Protein AF-A0A8S1D673-F1 (afdb_monomer)

Foldseek 3Di:
DFLWDKFAPPDDDPVPCPPVPDQQDKFWKWDQDPQKIFTFIDRPVVCKTWADDPQWIDIDNIITTRHDPPQKDWDKAFFPDDAFLQFDFRIADSFRLWTWGKWWDADPNRITIYTQTDRRWGWHHDPVGIDTDRITITMGGHCLQPNRNFQHFAWQGDAPNWTWTWKWDDDPQKTWTAIDTPQWTWGDDPQFTDIDNWIWTFTHNRLFTWWDQDPDLQDDDPFFDFRIAGNVGHTWGWWAAPVRGTFTTDDRSWTWRQHNVRGIDTDSGRGTGTGGDDDPDPPPGIDGDDDD

Structure (mmCIF, N/CA/C/O backbone):
data_AF-A0A8S1D673-F1
#
_entry.id   AF-A0A8S1D673-F1
#
loop_
_atom_site.group_PDB
_atom_site.id
_atom_site.type_symbol
_atom_site.label_atom_id
_atom_site.label_alt_id
_atom_site.label_comp_id
_atom_site.label_asym_id
_atom_site.label_entity_id
_atom_site.label_seq_id
_atom_site.pdbx_PDB_ins_code
_atom_site.Cartn_x
_atom_site.Cartn_y
_atom_site.Cartn_z
_atom_site.occupancy
_atom_site.B_iso_or_equiv
_atom_site.auth_seq_id
_atom_site.auth_comp_id
_atom_site.auth_asym_id
_atom_site.auth_atom_id
_atom_site.pdbx_PDB_model_num
ATOM 1 N N . MET A 1 1 ? -6.257 -9.565 -10.225 1.00 34.59 1 MET A N 1
ATOM 2 C CA . MET A 1 1 ? -7.381 -9.322 -9.282 1.00 34.59 1 MET A CA 1
ATOM 3 C C . MET A 1 1 ? -6.853 -8.364 -8.214 1.00 34.59 1 MET A C 1
ATOM 5 O O . MET A 1 1 ? -5.648 -8.331 -8.120 1.00 34.59 1 MET A O 1
ATOM 9 N N . ASP A 1 2 ? -7.615 -7.576 -7.447 1.00 41.06 2 ASP A N 1
ATOM 10 C CA . ASP A 1 2 ? -7.133 -6.575 -6.444 1.00 41.06 2 ASP A CA 1
ATOM 11 C C . ASP A 1 2 ? -6.884 -7.233 -5.058 1.00 41.06 2 ASP A C 1
ATOM 13 O O . ASP A 1 2 ? -7.612 -8.169 -4.737 1.00 41.06 2 ASP A O 1
ATOM 17 N N . LEU A 1 3 ? -5.850 -6.845 -4.273 1.00 45.72 3 LEU A N 1
ATOM 18 C CA . LEU A 1 3 ? -5.556 -7.428 -2.927 1.00 45.72 3 LEU A CA 1
ATOM 19 C C . LEU A 1 3 ? -6.795 -7.328 -2.034 1.00 45.72 3 LEU A C 1
ATOM 21 O O . LEU A 1 3 ? -6.950 -8.028 -1.046 1.00 45.72 3 LEU A O 1
ATOM 25 N N . TRP A 1 4 ? -7.645 -6.408 -2.441 1.00 53.62 4 TRP A N 1
ATOM 26 C CA . TRP A 1 4 ? -8.924 -6.044 -1.941 1.00 53.62 4 TRP A CA 1
ATOM 27 C C . TRP A 1 4 ? -9.992 -6.699 -2.811 1.00 53.62 4 TRP A C 1
ATOM 29 O O . TRP A 1 4 ? -10.271 -6.245 -3.922 1.00 53.62 4 TRP A O 1
ATOM 39 N N . PHE A 1 5 ? -10.603 -7.777 -2.332 1.00 63.28 5 PHE A N 1
ATOM 40 C CA . PHE A 1 5 ? -11.752 -8.348 -3.032 1.00 63.28 5 PHE A CA 1
ATOM 41 C C . PHE A 1 5 ? -13.023 -7.630 -2.600 1.00 63.28 5 PHE A C 1
ATOM 43 O O . PHE A 1 5 ? -13.220 -7.356 -1.419 1.00 63.28 5 PHE A O 1
ATOM 50 N N . HIS A 1 6 ? -13.860 -7.284 -3.573 1.00 64.44 6 HIS A N 1
ATOM 51 C CA . HIS A 1 6 ? -15.075 -6.524 -3.330 1.00 64.44 6 HIS A CA 1
ATOM 52 C C . HIS A 1 6 ? -16.168 -7.414 -2.739 1.00 64.44 6 HIS A C 1
ATOM 54 O O . HIS A 1 6 ? -16.403 -8.519 -3.224 1.00 64.44 6 HIS A O 1
ATOM 60 N N . VAL A 1 7 ? -16.847 -6.911 -1.715 1.00 66.81 7 VAL A N 1
ATOM 61 C CA . VAL A 1 7 ? -17.939 -7.593 -1.024 1.00 66.81 7 VAL A CA 1
ATOM 62 C C . VAL A 1 7 ? -19.168 -6.692 -1.072 1.00 66.81 7 VAL A C 1
ATOM 64 O O . VAL A 1 7 ? -19.088 -5.521 -0.701 1.00 66.81 7 VAL A O 1
ATOM 67 N N . LYS A 1 8 ? -20.299 -7.251 -1.522 1.00 66.12 8 LYS A N 1
ATOM 68 C CA . LYS A 1 8 ? -21.627 -6.624 -1.468 1.00 66.12 8 LYS A CA 1
ATOM 69 C C . LYS A 1 8 ? -22.605 -7.543 -0.753 1.00 66.12 8 LYS A C 1
ATOM 71 O O . LYS A 1 8 ? -22.605 -8.750 -0.986 1.00 66.12 8 LYS A O 1
ATOM 76 N N . LYS A 1 9 ? -23.511 -6.960 0.032 1.00 51.78 9 LYS A N 1
ATOM 77 C CA . LYS A 1 9 ? -24.523 -7.668 0.837 1.00 51.78 9 LYS A CA 1
ATOM 78 C C . LYS A 1 9 ? -25.376 -8.697 0.065 1.00 51.78 9 LYS A C 1
ATOM 80 O O . LYS A 1 9 ? -25.811 -9.670 0.673 1.00 51.78 9 LYS A O 1
ATOM 85 N N . ASN A 1 10 ? -25.544 -8.537 -1.256 1.00 45.50 10 ASN A N 1
ATOM 86 C CA . ASN A 1 10 ? -26.355 -9.418 -2.116 1.00 45.50 10 ASN A CA 1
ATOM 87 C C . ASN A 1 10 ? -25.559 -10.192 -3.195 1.00 45.50 10 ASN A C 1
ATOM 89 O O . ASN A 1 10 ? -26.163 -10.796 -4.077 1.00 45.50 10 ASN A O 1
ATOM 93 N N . GLY A 1 11 ? -24.223 -10.178 -3.154 1.00 36.62 11 GLY A N 1
ATOM 94 C CA . GLY A 1 11 ? -23.363 -10.919 -4.083 1.00 36.62 11 GLY A CA 1
ATOM 95 C C . GLY A 1 11 ? -22.428 -11.841 -3.313 1.00 36.62 11 GLY A C 1
ATOM 96 O O . GLY A 1 11 ? -21.404 -11.393 -2.805 1.00 36.62 11 GLY A O 1
ATOM 97 N N . LEU A 1 12 ? -22.821 -13.111 -3.193 1.00 37.94 12 LEU A N 1
ATOM 98 C CA . LEU A 1 12 ? -22.043 -14.178 -2.563 1.00 37.94 12 LEU A CA 1
ATOM 99 C C . LEU A 1 12 ? -20.622 -14.260 -3.134 1.00 37.94 12 LEU A C 1
ATOM 101 O O . LEU A 1 12 ? -20.446 -14.369 -4.344 1.00 37.94 12 LEU A O 1
ATOM 105 N N . LEU A 1 13 ? -19.642 -14.267 -2.228 1.00 39.59 13 LEU A N 1
ATOM 106 C CA . LEU A 1 13 ? -18.580 -15.276 -2.146 1.00 39.59 13 LEU A CA 1
ATOM 107 C C . LEU A 1 13 ? -17.941 -15.186 -0.745 1.00 39.59 13 LEU A C 1
ATOM 109 O O . LEU A 1 13 ? -16.887 -14.593 -0.539 1.00 39.59 13 LEU A O 1
ATOM 113 N N . MET A 1 14 ? -18.627 -15.773 0.239 1.00 39.91 14 MET A N 1
ATOM 114 C CA . MET A 1 14 ? -17.968 -16.417 1.378 1.00 39.91 14 MET A CA 1
ATOM 115 C C . MET A 1 14 ? -17.994 -17.927 1.097 1.00 39.91 14 MET A C 1
ATOM 117 O O . MET A 1 14 ? -18.717 -18.648 1.767 1.00 39.91 14 MET A O 1
ATOM 121 N N . ASP A 1 15 ? -17.244 -18.399 0.095 1.00 37.59 15 ASP A N 1
ATOM 122 C CA . ASP A 1 15 ? -17.068 -19.849 -0.160 1.00 37.59 15 ASP A CA 1
ATOM 123 C C . ASP A 1 15 ? -15.766 -20.399 0.447 1.00 37.59 15 ASP A C 1
ATOM 125 O O . ASP A 1 15 ? -15.297 -21.472 0.080 1.00 37.59 15 ASP A O 1
ATOM 129 N N . GLN A 1 16 ? -15.188 -19.690 1.420 1.00 39.56 16 GLN A N 1
ATOM 130 C CA . GLN A 1 16 ? -14.258 -20.275 2.394 1.00 39.56 16 GLN A CA 1
ATOM 131 C C . GLN A 1 16 ? -14.512 -19.708 3.814 1.00 39.56 16 GLN A C 1
ATOM 133 O O . GLN A 1 16 ? -13.645 -19.025 4.359 1.00 39.56 16 GLN A O 1
ATOM 138 N N . PRO A 1 17 ? -15.695 -19.900 4.436 1.00 37.75 17 PRO A N 1
ATOM 139 C CA . PRO A 1 17 ? -15.952 -19.426 5.795 1.00 37.75 17 PRO A CA 1
ATOM 140 C C . PRO A 1 17 ? -15.672 -20.483 6.877 1.00 37.75 17 PRO A C 1
ATOM 142 O O . PRO A 1 17 ? -15.970 -20.231 8.041 1.00 37.75 17 PRO A O 1
ATOM 145 N N . GLU A 1 18 ? -15.118 -21.653 6.543 1.00 38.41 18 GLU A N 1
ATOM 146 C CA . GLU A 1 18 ? -14.947 -22.727 7.536 1.00 38.41 18 GLU A CA 1
ATOM 147 C C . GLU A 1 18 ? -13.813 -22.453 8.548 1.00 38.41 18 GLU A C 1
ATOM 149 O O . GLU A 1 18 ? -13.894 -22.914 9.686 1.00 38.41 18 GLU A O 1
ATOM 154 N N . GLU A 1 19 ? -12.831 -21.599 8.222 1.00 38.31 19 GLU A N 1
ATOM 155 C CA . GLU A 1 19 ? -11.713 -21.274 9.135 1.00 38.31 19 GLU A CA 1
ATOM 156 C C . GLU A 1 19 ? -11.824 -19.929 9.877 1.00 38.31 19 GLU A C 1
ATOM 158 O O . GLU A 1 19 ? -11.059 -19.679 10.809 1.00 38.31 19 GLU A O 1
ATOM 163 N N . ILE A 1 20 ? -12.788 -19.057 9.554 1.00 43.97 20 ILE A N 1
ATOM 164 C CA . ILE A 1 20 ? -12.991 -17.791 10.293 1.00 43.97 20 ILE A CA 1
ATOM 165 C C . ILE A 1 20 ? -14.122 -17.989 11.310 1.00 43.97 20 ILE A C 1
ATOM 167 O O . ILE A 1 20 ? -15.171 -17.352 11.271 1.00 43.97 20 ILE A O 1
ATOM 171 N N . THR A 1 21 ? -13.911 -18.935 12.224 1.00 40.00 21 THR A N 1
ATOM 172 C CA . THR A 1 21 ? -14.910 -19.422 13.192 1.00 40.00 21 THR A CA 1
ATOM 173 C C . THR A 1 21 ? -14.871 -18.706 14.547 1.00 40.00 21 THR A C 1
ATOM 175 O O . THR A 1 21 ? -15.619 -19.061 15.459 1.00 40.00 21 THR A O 1
ATOM 178 N N . ALA A 1 22 ? -14.050 -17.666 14.720 1.00 49.00 22 ALA A N 1
ATOM 179 C CA . ALA A 1 22 ? -14.057 -16.880 15.951 1.00 49.00 22 ALA A CA 1
ATOM 180 C C . ALA A 1 22 ? -15.031 -15.697 15.829 1.00 49.00 22 ALA A C 1
ATOM 182 O O . ALA A 1 22 ? -14.829 -14.781 15.035 1.00 49.00 22 ALA A O 1
ATOM 183 N N . LYS A 1 23 ? -16.068 -15.675 16.679 1.00 45.84 23 LYS A N 1
ATOM 184 C CA . LYS A 1 23 ? -17.059 -14.581 16.818 1.00 45.84 23 LYS A CA 1
ATOM 185 C C . LYS A 1 23 ? -16.456 -13.168 16.977 1.00 45.84 23 LYS A C 1
ATOM 187 O O . LYS A 1 23 ? -17.183 -12.198 16.798 1.00 45.84 23 LYS A O 1
ATOM 192 N N . ASN A 1 24 ? -15.157 -13.063 17.275 1.00 53.09 24 ASN A N 1
ATOM 193 C CA . ASN A 1 24 ? -14.415 -11.815 17.482 1.00 53.09 24 ASN A CA 1
ATOM 194 C C . ASN A 1 24 ? -13.343 -11.545 16.406 1.00 53.09 24 ASN A C 1
ATOM 196 O O . ASN A 1 24 ? -12.500 -10.669 16.596 1.00 53.09 24 ASN A O 1
ATOM 200 N N . SER A 1 25 ? -13.335 -12.287 15.295 1.00 62.88 25 SER A N 1
ATOM 201 C CA . SER A 1 25 ? -12.421 -12.007 14.187 1.00 62.88 25 SER A CA 1
ATOM 202 C C . SER A 1 25 ? -12.812 -10.700 13.504 1.00 62.88 25 SER A C 1
ATOM 204 O O . SER A 1 25 ? -13.928 -10.560 12.998 1.00 62.88 25 SER A O 1
ATOM 206 N N . ILE A 1 26 ? -11.877 -9.754 13.469 1.00 71.94 26 ILE A N 1
ATOM 207 C CA . ILE A 1 26 ? -11.953 -8.599 12.579 1.00 71.94 26 ILE A CA 1
ATOM 208 C C . ILE A 1 26 ? -11.177 -8.887 11.300 1.00 71.94 26 ILE A C 1
ATOM 210 O O . ILE A 1 26 ? -10.137 -9.547 11.324 1.00 71.94 26 ILE A O 1
ATOM 214 N N . LEU A 1 27 ? -11.672 -8.372 10.182 1.00 84.62 27 LEU A N 1
ATOM 215 C CA . LEU A 1 27 ? -10.964 -8.430 8.908 1.00 84.62 27 LEU A CA 1
ATOM 216 C C . LEU A 1 27 ? -10.476 -7.042 8.520 1.00 84.62 27 LEU A C 1
ATOM 218 O O . LEU A 1 27 ? -11.174 -6.050 8.733 1.00 84.62 27 LEU A O 1
ATOM 222 N N . VAL A 1 28 ? -9.280 -6.993 7.935 1.00 88.38 28 VAL A N 1
ATOM 223 C CA . VAL A 1 28 ? -8.715 -5.770 7.364 1.00 88.38 28 VAL A CA 1
ATOM 224 C C . VAL A 1 28 ? -9.516 -5.396 6.123 1.00 88.38 28 VAL A C 1
ATOM 226 O O . VAL A 1 28 ? -9.631 -6.196 5.191 1.00 88.38 28 VAL A O 1
ATOM 229 N N . ALA A 1 29 ? -10.075 -4.190 6.121 1.00 90.31 29 ALA A N 1
ATOM 230 C CA . ALA A 1 29 ? -10.984 -3.726 5.088 1.00 90.31 29 ALA A CA 1
ATOM 231 C C . ALA A 1 29 ? -10.623 -2.318 4.596 1.00 90.31 29 ALA A C 1
ATOM 233 O O . ALA A 1 29 ? -9.879 -1.567 5.230 1.00 90.31 29 ALA A O 1
ATOM 234 N N . ARG A 1 30 ? -11.175 -1.954 3.442 1.00 91.00 30 ARG A N 1
ATOM 235 C CA . ARG A 1 30 ? -11.214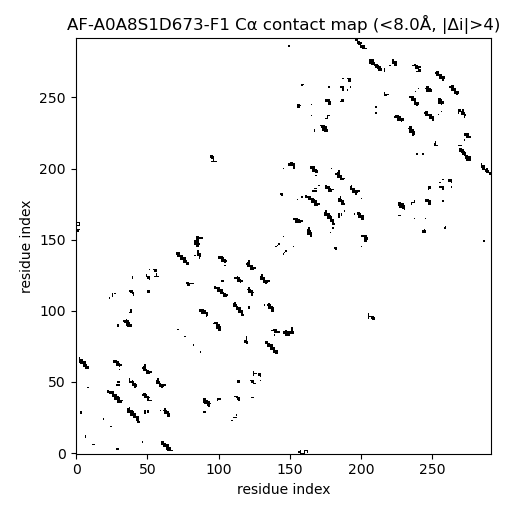 -0.574 2.966 1.00 91.00 30 ARG A CA 1
ATOM 236 C C . ARG A 1 30 ? -12.517 -0.290 2.240 1.00 91.00 30 ARG A C 1
ATOM 238 O O . ARG A 1 30 ? -13.168 -1.203 1.730 1.00 91.00 30 ARG A O 1
ATOM 245 N N . VAL A 1 31 ? -12.875 0.982 2.153 1.00 91.06 31 VAL A N 1
ATOM 246 C CA . VAL A 1 31 ? -14.104 1.441 1.503 1.00 91.06 31 VAL A CA 1
ATOM 247 C C . VAL A 1 31 ? -13.831 2.597 0.562 1.00 91.06 31 VAL A C 1
ATOM 249 O O . VAL A 1 31 ? -13.003 3.457 0.845 1.00 91.06 31 VAL A O 1
ATOM 252 N N . SER A 1 32 ? -14.579 2.663 -0.535 1.00 87.12 32 SER A N 1
ATOM 253 C CA . SER A 1 32 ? -14.642 3.873 -1.352 1.00 87.12 32 SER A CA 1
ATOM 254 C C . SER A 1 32 ? -15.711 4.814 -0.795 1.00 87.12 32 SER A C 1
ATOM 256 O O . SER A 1 32 ? -16.868 4.417 -0.623 1.00 87.12 32 SER A O 1
ATOM 258 N N . HIS A 1 33 ? -15.363 6.066 -0.507 1.00 90.00 33 HIS A N 1
ATOM 259 C CA . HIS A 1 33 ? -16.298 7.081 -0.013 1.00 90.00 33 HIS A CA 1
ATOM 260 C C . HIS A 1 33 ? -15.903 8.459 -0.553 1.00 90.00 33 HIS A C 1
ATOM 262 O O . HIS A 1 33 ? -14.779 8.891 -0.341 1.00 90.00 33 HIS A O 1
ATOM 268 N N . GLN A 1 34 ? -16.805 9.123 -1.286 1.00 87.06 34 GLN A N 1
ATOM 269 C CA . GLN A 1 34 ? -16.580 10.467 -1.852 1.00 87.06 34 GLN A CA 1
ATOM 270 C C . GLN A 1 34 ? -15.263 10.605 -2.649 1.00 87.06 34 GLN A C 1
ATOM 272 O O . GLN A 1 34 ? -14.551 11.597 -2.566 1.00 87.06 34 GLN A O 1
ATOM 277 N N . GLY A 1 35 ? -14.900 9.569 -3.411 1.00 74.50 35 GLY A N 1
ATOM 278 C CA . GLY A 1 35 ? -13.643 9.517 -4.170 1.00 74.50 35 GLY A CA 1
ATOM 279 C C . GLY A 1 35 ? -12.411 9.109 -3.351 1.00 74.50 35 GLY A C 1
ATOM 280 O O . GLY A 1 35 ? -11.396 8.753 -3.942 1.00 74.50 35 GLY A O 1
ATOM 281 N N . HIS A 1 36 ? -12.490 9.088 -2.019 1.00 82.75 36 HIS A N 1
ATOM 282 C CA . HIS A 1 36 ? -11.457 8.527 -1.149 1.00 82.75 36 HIS A CA 1
ATOM 283 C C . HIS A 1 36 ? -11.534 7.002 -1.133 1.00 82.75 36 HIS A C 1
ATOM 285 O O . HIS A 1 36 ? -12.601 6.412 -1.325 1.00 82.75 36 HIS A O 1
ATOM 291 N N . VAL A 1 37 ? -10.407 6.371 -0.819 1.00 85.31 37 VAL A N 1
ATOM 292 C CA . VAL A 1 37 ? -10.334 4.975 -0.396 1.00 85.31 37 VAL A CA 1
ATOM 293 C C . VAL A 1 37 ? -9.822 4.960 1.036 1.00 85.31 37 VAL A C 1
ATOM 295 O O . VAL A 1 37 ? -8.694 5.366 1.290 1.00 85.31 37 VAL A O 1
ATOM 298 N N . LEU A 1 38 ? -10.658 4.535 1.978 1.00 92.69 38 LEU A N 1
ATOM 299 C CA . LEU A 1 38 ? -10.417 4.683 3.412 1.00 92.69 38 LEU A CA 1
ATOM 300 C C . LEU A 1 38 ? -10.255 3.313 4.067 1.00 92.69 38 LEU A C 1
ATOM 302 O O . LEU A 1 38 ? -11.123 2.456 3.873 1.00 92.69 38 LEU A O 1
ATOM 306 N N . PRO A 1 39 ? -9.183 3.088 4.840 1.00 94.88 39 PRO A N 1
ATOM 307 C CA . PRO A 1 39 ? -9.032 1.862 5.602 1.00 94.88 39 PRO A CA 1
ATOM 308 C C . PRO A 1 39 ? -10.032 1.781 6.762 1.00 94.88 39 PRO A C 1
ATOM 310 O O . PRO A 1 39 ? -10.390 2.784 7.377 1.00 94.88 39 PRO A O 1
ATO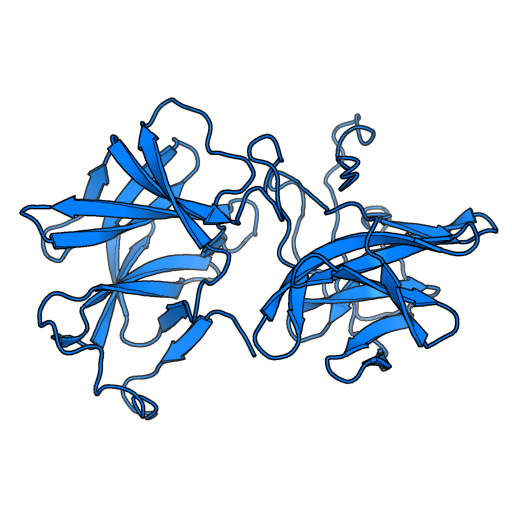M 313 N N . GLY A 1 40 ? -10.452 0.561 7.074 1.00 94.06 40 GLY A N 1
ATOM 314 C CA . GLY A 1 40 ? -11.383 0.250 8.152 1.00 94.06 40 GLY A CA 1
ATOM 315 C C . GLY A 1 40 ? -11.346 -1.234 8.496 1.00 94.06 40 GLY A C 1
ATOM 316 O O . GLY A 1 40 ? -10.529 -1.986 7.973 1.00 94.06 40 GLY A O 1
ATOM 317 N N . TYR A 1 41 ? -12.242 -1.696 9.354 1.00 92.75 41 TYR A N 1
ATOM 318 C CA . TYR A 1 41 ? -12.336 -3.124 9.658 1.00 92.75 41 TYR A CA 1
ATOM 319 C C . TYR A 1 41 ? -13.759 -3.621 9.514 1.00 92.75 41 TYR A C 1
ATOM 321 O O . TYR A 1 41 ? -14.727 -2.873 9.661 1.00 92.75 41 TYR A O 1
ATOM 329 N N . VAL A 1 42 ? -13.868 -4.919 9.250 1.00 89.88 42 VAL A N 1
ATOM 330 C CA . VAL A 1 42 ? -15.147 -5.614 9.175 1.00 89.88 42 VAL A CA 1
ATOM 331 C C . VAL A 1 42 ? -15.315 -6.488 10.397 1.00 89.88 42 VAL A C 1
ATOM 333 O O . VAL A 1 42 ? -14.480 -7.350 10.680 1.00 89.88 42 VAL A O 1
ATOM 336 N N . GLN A 1 43 ? -16.432 -6.292 11.088 1.00 82.81 43 GLN A N 1
ATOM 337 C CA . GLN A 1 43 ? -16.908 -7.236 12.083 1.00 82.81 43 GLN A CA 1
ATOM 338 C C . GLN A 1 43 ? -17.670 -8.347 11.356 1.00 82.81 43 GLN A C 1
ATOM 340 O O . GLN A 1 43 ? -18.742 -8.116 10.792 1.00 82.81 43 GLN A O 1
ATOM 345 N N . VAL A 1 44 ? -17.112 -9.561 11.359 1.00 77.88 44 VAL A N 1
ATOM 346 C CA . VAL A 1 44 ? -17.616 -10.693 10.555 1.00 77.88 44 VAL A CA 1
ATOM 347 C C . VAL A 1 44 ? -19.091 -10.995 10.837 1.00 77.88 44 VAL A C 1
ATOM 349 O O . VAL A 1 44 ? -19.851 -11.258 9.907 1.00 77.88 44 VAL A O 1
ATOM 352 N N . ALA A 1 45 ? -19.514 -10.892 12.100 1.00 76.31 45 ALA A N 1
ATOM 353 C CA . ALA A 1 45 ? -20.897 -11.138 12.505 1.00 76.31 45 ALA A CA 1
ATOM 354 C C . ALA A 1 45 ? -21.900 -10.146 11.890 1.00 76.31 45 ALA A C 1
ATOM 356 O O . ALA A 1 45 ? -23.031 -10.523 11.596 1.00 76.31 45 ALA A O 1
ATOM 357 N N . GLU A 1 46 ? -21.493 -8.892 11.691 1.00 80.25 46 GLU A N 1
ATOM 358 C CA . GLU A 1 46 ? -22.375 -7.824 11.207 1.00 80.25 46 GLU A CA 1
ATOM 359 C C . GLU A 1 46 ? -22.301 -7.657 9.687 1.00 80.25 46 GLU A C 1
ATOM 361 O O . GLU A 1 46 ? -23.237 -7.137 9.085 1.00 80.25 46 GLU A O 1
ATOM 366 N N . LYS A 1 47 ? -21.213 -8.125 9.056 1.00 82.88 47 LYS A N 1
ATOM 367 C CA . LYS A 1 47 ? -20.921 -7.904 7.627 1.00 82.88 47 LYS A CA 1
ATOM 368 C C . LYS A 1 47 ? -20.952 -6.415 7.259 1.00 82.88 47 LYS A C 1
ATOM 370 O O . LYS A 1 47 ? -21.378 -6.042 6.170 1.00 82.88 47 LYS A O 1
ATOM 375 N N . LEU A 1 48 ? -20.495 -5.578 8.187 1.00 88.25 48 LEU A N 1
ATOM 376 C CA . LEU A 1 48 ? -20.386 -4.134 8.041 1.00 88.25 48 LEU A CA 1
ATOM 377 C C . LEU A 1 48 ? -18.929 -3.719 8.222 1.00 88.25 48 LEU A C 1
ATOM 379 O O . LEU A 1 48 ? -18.238 -4.226 9.109 1.00 88.25 48 LEU A O 1
ATOM 383 N N . CYS A 1 49 ? -18.477 -2.798 7.376 1.00 92.50 49 CYS A N 1
ATOM 384 C CA . CYS A 1 49 ? -17.179 -2.155 7.495 1.00 92.50 49 CYS A CA 1
ATOM 385 C C . CYS A 1 49 ? -17.329 -0.829 8.240 1.00 92.50 49 CYS A C 1
ATOM 387 O O . CYS A 1 49 ? -18.050 0.057 7.777 1.00 92.50 49 CYS A O 1
ATOM 389 N N . TYR A 1 50 ? -16.604 -0.688 9.346 1.00 95.06 50 TYR A N 1
ATOM 390 C CA . TYR A 1 50 ? -16.482 0.544 10.119 1.00 95.06 50 TYR A CA 1
ATOM 391 C C . TYR A 1 50 ? -15.235 1.304 9.671 1.00 95.06 50 TYR A C 1
ATOM 393 O O . TYR A 1 50 ? -14.155 0.716 9.565 1.00 95.06 50 TYR A O 1
ATOM 401 N N . PHE A 1 51 ? -15.369 2.601 9.408 1.00 96.44 51 PHE A N 1
ATOM 402 C CA . PHE A 1 51 ? -14.266 3.454 8.963 1.00 96.44 51 PHE A CA 1
ATOM 403 C C . PHE A 1 51 ? -14.469 4.902 9.418 1.00 96.44 51 PHE A C 1
ATOM 405 O O . PHE A 1 51 ? -15.585 5.314 9.734 1.00 96.44 51 PHE A O 1
ATOM 412 N N . VAL A 1 52 ? -13.374 5.659 9.474 1.00 96.25 52 VAL A N 1
ATOM 413 C CA . VAL A 1 52 ? -13.386 7.081 9.842 1.00 96.25 52 VAL A CA 1
ATOM 414 C C . VAL A 1 52 ? -13.345 7.935 8.574 1.00 96.25 52 VAL A C 1
ATOM 416 O O . VAL A 1 52 ? -12.564 7.653 7.662 1.00 96.25 52 VAL A O 1
ATOM 419 N N . TYR A 1 53 ? -14.168 8.980 8.521 1.00 94.88 53 TYR A N 1
ATOM 420 C CA . TYR A 1 53 ? -14.146 10.012 7.482 1.00 94.88 53 TYR A CA 1
ATOM 421 C C . TYR A 1 53 ? -14.512 11.357 8.109 1.00 94.88 53 TYR A C 1
ATOM 423 O O . TYR A 1 53 ? -15.495 11.409 8.833 1.00 94.88 53 TYR A O 1
ATOM 431 N N . GLU A 1 54 ? -13.722 12.408 7.857 1.00 90.31 54 GLU A N 1
ATOM 432 C CA . GLU A 1 54 ? -13.960 13.764 8.400 1.00 90.31 54 GLU A CA 1
ATOM 433 C C . GLU A 1 54 ? -14.266 13.782 9.912 1.00 90.31 54 GLU A C 1
ATOM 435 O O . GLU A 1 54 ? -15.136 14.502 10.382 1.00 90.31 54 GLU A O 1
ATOM 440 N N . ASP A 1 55 ? -13.532 12.964 10.675 1.00 88.56 55 ASP A N 1
ATOM 441 C CA . ASP A 1 55 ? -13.681 12.814 12.131 1.00 88.56 55 ASP A CA 1
ATOM 442 C C . ASP A 1 55 ? -15.062 12.294 12.582 1.00 88.56 55 ASP A C 1
ATOM 444 O O . ASP A 1 55 ? -15.435 12.393 13.751 1.00 88.56 55 ASP A O 1
ATOM 448 N N . GLU A 1 56 ? -15.776 11.622 11.678 1.00 94.31 56 GLU A N 1
ATOM 449 C CA . GLU A 1 56 ? -17.008 10.891 11.956 1.00 94.31 56 GLU A CA 1
ATOM 450 C C . GLU A 1 56 ? -16.841 9.374 11.784 1.00 94.31 56 GLU A C 1
ATOM 452 O O . GLU A 1 56 ? -16.004 8.874 11.022 1.00 94.31 56 GLU A O 1
ATOM 457 N N . VAL A 1 57 ? -17.675 8.619 12.508 1.00 96.62 57 VAL A N 1
ATOM 458 C CA . VAL A 1 57 ? -17.819 7.170 12.332 1.00 96.62 57 VAL A CA 1
ATOM 459 C C . VAL A 1 57 ? -18.821 6.908 11.224 1.00 96.62 57 VAL A C 1
ATOM 461 O O . VAL A 1 57 ? -20.005 7.204 11.371 1.00 96.62 57 VAL A O 1
ATOM 464 N N . LEU A 1 58 ? -18.364 6.258 10.159 1.00 96.75 58 LEU A N 1
ATOM 465 C CA . LEU A 1 58 ? -19.224 5.797 9.081 1.00 96.75 58 LEU A CA 1
ATOM 466 C C . LEU A 1 58 ? -19.196 4.273 8.968 1.00 96.75 58 LEU A C 1
ATOM 468 O O . LEU A 1 58 ? -18.246 3.594 9.370 1.00 96.75 58 LEU A O 1
ATOM 472 N N . VAL A 1 59 ? -20.274 3.737 8.396 1.00 95.06 59 VAL A N 1
ATOM 473 C CA . VAL A 1 59 ? -20.479 2.299 8.224 1.00 95.06 59 VAL A CA 1
ATOM 474 C C . VAL A 1 59 ? -20.994 2.016 6.816 1.00 95.06 59 VAL A C 1
ATOM 476 O O . VAL A 1 59 ? -21.874 2.721 6.321 1.00 95.06 59 VAL A O 1
ATOM 479 N N . LYS A 1 60 ? -20.443 0.991 6.158 1.00 93.81 60 LYS A N 1
ATOM 480 C CA . LYS A 1 60 ? -20.891 0.524 4.835 1.00 93.81 60 LYS A CA 1
ATOM 481 C C . LYS A 1 60 ? -20.967 -0.996 4.766 1.00 93.81 60 LYS A C 1
ATOM 483 O O . LYS A 1 60 ? -20.153 -1.694 5.363 1.00 93.81 60 LYS A O 1
ATOM 488 N N . ASP A 1 61 ? -21.919 -1.495 3.987 1.00 88.31 61 ASP A N 1
ATOM 489 C CA . ASP A 1 61 ? -22.072 -2.911 3.628 1.00 88.31 61 ASP A CA 1
ATOM 490 C C . ASP A 1 61 ? -21.453 -3.260 2.259 1.00 88.31 61 ASP A C 1
ATOM 492 O O . ASP A 1 61 ? -21.436 -4.426 1.861 1.00 88.31 61 ASP A O 1
ATOM 496 N N . GLU A 1 62 ? -20.903 -2.259 1.565 1.00 85.69 62 GLU A N 1
ATOM 497 C CA . GLU A 1 62 ? -20.032 -2.416 0.403 1.00 85.69 62 GLU A CA 1
ATOM 498 C C . GLU A 1 62 ? -18.602 -2.013 0.767 1.00 85.69 62 GLU A C 1
ATOM 500 O O . GLU A 1 62 ? -18.320 -0.857 1.101 1.00 85.69 62 GLU A O 1
ATOM 505 N N . PHE A 1 63 ? -17.685 -2.971 0.696 1.00 88.56 63 PHE A N 1
ATOM 506 C CA . PHE A 1 63 ? -16.289 -2.780 1.077 1.00 88.56 63 PHE A CA 1
ATOM 507 C C . PHE A 1 63 ? -15.385 -3.719 0.289 1.00 88.56 63 PHE A C 1
ATOM 509 O O . PHE A 1 63 ? -15.839 -4.535 -0.515 1.00 88.56 63 PHE A O 1
ATOM 516 N N . GLN A 1 64 ? -14.082 -3.587 0.500 1.00 83.81 64 GLN A N 1
ATOM 517 C CA . GLN A 1 64 ? -13.113 -4.547 0.013 1.00 83.81 64 GLN A CA 1
ATOM 518 C C . GLN A 1 64 ? -12.284 -5.109 1.167 1.00 83.81 64 GLN A C 1
ATOM 520 O O . GLN A 1 64 ? -11.941 -4.373 2.090 1.00 83.81 64 GLN A O 1
ATOM 525 N N . LEU A 1 65 ? -11.948 -6.396 1.108 1.00 83.69 65 LEU A N 1
ATOM 526 C CA . LEU A 1 65 ? -11.196 -7.105 2.148 1.00 83.69 65 LEU A CA 1
ATOM 527 C C . LEU A 1 65 ? -9.778 -7.434 1.695 1.00 83.69 65 LEU A C 1
ATOM 529 O O . LEU A 1 65 ? -9.594 -7.904 0.574 1.00 83.69 65 LEU A O 1
ATOM 533 N N . LEU A 1 66 ? -8.799 -7.233 2.576 1.00 78.12 66 LEU A N 1
ATOM 534 C CA . LEU A 1 66 ? -7.406 -7.579 2.308 1.00 78.12 66 LEU A CA 1
ATOM 535 C C . LEU A 1 66 ? -7.228 -9.104 2.306 1.00 78.12 66 LEU A C 1
ATOM 537 O O . LEU A 1 66 ? -7.490 -9.776 3.302 1.00 78.12 66 LEU A O 1
ATOM 541 N N . GLN A 1 67 ? -6.752 -9.644 1.191 1.00 70.00 67 GLN A N 1
ATOM 542 C CA . GLN A 1 67 ? -6.500 -11.065 0.981 1.00 70.00 67 GLN A CA 1
ATOM 543 C C . GLN A 1 67 ? -5.019 -11.400 1.198 1.00 70.00 67 GLN A C 1
ATOM 545 O O . GLN A 1 67 ? -4.162 -10.679 0.704 1.00 70.00 67 GLN A O 1
ATOM 550 N N . ASN A 1 68 ? -4.742 -12.521 1.877 1.00 61.94 68 ASN A N 1
ATOM 551 C CA . ASN A 1 68 ? -3.449 -13.225 1.953 1.00 61.94 68 ASN A CA 1
ATOM 552 C C . ASN A 1 68 ? -2.180 -12.336 1.923 1.00 61.94 68 ASN A C 1
ATOM 554 O O . ASN A 1 68 ? -1.614 -12.064 0.865 1.00 61.94 68 ASN A O 1
ATOM 558 N N . GLY A 1 69 ? -1.694 -11.942 3.103 1.00 60.97 69 GLY A N 1
ATOM 559 C CA . GLY A 1 69 ? -0.505 -11.103 3.271 1.00 60.97 69 GLY A CA 1
ATOM 560 C C . GLY A 1 69 ? 0.773 -11.881 3.583 1.00 60.97 69 GLY A C 1
ATOM 561 O O . GLY A 1 69 ? 1.365 -11.629 4.626 1.00 60.97 69 GLY A O 1
ATOM 562 N N . GLN A 1 70 ? 1.220 -12.801 2.718 1.00 60.84 70 GLN A N 1
ATOM 563 C CA . GLN A 1 70 ? 2.452 -13.587 2.967 1.00 60.84 70 GLN A CA 1
ATOM 564 C C . GLN A 1 70 ? 3.694 -12.714 3.209 1.00 60.84 70 GLN A C 1
ATOM 566 O O . GLN A 1 70 ? 4.613 -13.120 3.914 1.00 60.84 70 GLN A O 1
ATOM 571 N N . HIS A 1 71 ? 3.686 -11.493 2.674 1.00 74.50 71 HIS A N 1
ATOM 572 C CA . HIS A 1 71 ? 4.745 -10.504 2.846 1.00 74.50 71 HIS A CA 1
ATOM 573 C C . HIS A 1 71 ? 4.317 -9.316 3.709 1.00 74.50 71 HIS A C 1
ATOM 575 O O . HIS A 1 71 ? 4.891 -8.237 3.588 1.00 74.50 71 HIS A O 1
ATOM 581 N N . LEU A 1 72 ? 3.293 -9.482 4.550 1.00 81.06 72 LEU A N 1
ATOM 582 C CA . LEU A 1 72 ? 2.850 -8.452 5.481 1.00 81.06 72 LEU A CA 1
ATOM 583 C C . LEU A 1 72 ? 3.188 -8.841 6.919 1.00 81.06 72 LEU A C 1
ATOM 585 O O . LEU A 1 72 ? 2.984 -9.978 7.340 1.00 81.06 72 LEU A O 1
ATOM 589 N N . LYS A 1 73 ? 3.701 -7.881 7.689 1.00 86.94 73 LYS A N 1
ATOM 590 C CA . LYS A 1 73 ? 4.108 -8.069 9.087 1.00 86.94 73 LYS A CA 1
ATOM 591 C C . LYS A 1 73 ? 3.528 -6.973 9.966 1.00 86.94 73 LYS A C 1
ATOM 593 O O . LYS A 1 73 ? 3.468 -5.814 9.569 1.00 86.94 73 LYS A O 1
ATOM 598 N N . TRP A 1 74 ? 3.144 -7.330 11.185 1.00 90.50 74 TRP A N 1
ATOM 599 C CA . TRP A 1 74 ? 2.735 -6.363 12.200 1.00 90.50 74 TRP A CA 1
ATOM 600 C C . TRP A 1 74 ? 3.947 -5.896 13.002 1.00 90.50 74 TRP A C 1
ATOM 602 O O . TRP A 1 74 ? 4.735 -6.718 13.471 1.00 90.50 74 TRP A O 1
ATOM 612 N N . LYS A 1 75 ? 4.077 -4.585 13.209 1.00 92.75 75 LYS A N 1
ATOM 613 C CA . LYS A 1 75 ? 5.118 -3.995 14.064 1.00 92.75 75 LYS A CA 1
ATOM 614 C C . LYS A 1 75 ? 4.497 -3.019 15.047 1.00 92.75 75 LYS A C 1
ATOM 616 O O . LYS A 1 75 ? 3.640 -2.228 14.671 1.00 92.75 75 LYS A O 1
ATOM 621 N N . LEU A 1 76 ? 4.936 -3.053 16.302 1.00 94.56 76 LEU A N 1
ATOM 622 C CA . LEU A 1 76 ? 4.519 -2.060 17.287 1.00 94.56 76 LEU A CA 1
ATOM 623 C C . LEU A 1 76 ? 5.014 -0.668 16.864 1.00 94.56 76 LEU A C 1
ATOM 625 O O . LEU A 1 76 ? 6.197 -0.478 16.584 1.00 94.56 76 LEU A O 1
ATOM 629 N N . HIS A 1 77 ? 4.112 0.305 16.854 1.00 93.38 77 HIS A N 1
ATOM 630 C CA . HIS A 1 77 ? 4.363 1.698 16.519 1.00 93.38 77 HIS A CA 1
ATOM 631 C C . HIS A 1 77 ? 3.853 2.621 17.632 1.00 93.38 77 HIS A C 1
ATOM 633 O O . HIS A 1 77 ? 2.903 2.300 18.352 1.00 93.38 77 HIS A O 1
ATOM 639 N N . LYS A 1 78 ? 4.508 3.775 17.781 1.00 93.62 78 LYS A N 1
ATOM 640 C CA . LYS A 1 78 ? 4.140 4.821 18.736 1.00 93.62 78 LYS A CA 1
ATOM 641 C C . LYS A 1 78 ? 4.066 6.160 18.012 1.00 93.62 78 LYS A C 1
ATOM 643 O O . LYS A 1 78 ? 5.025 6.527 17.336 1.00 93.62 78 LYS A O 1
ATOM 648 N N . ALA A 1 79 ? 2.962 6.875 18.196 1.00 88.44 79 ALA A N 1
ATOM 649 C CA . ALA A 1 79 ? 2.761 8.207 17.642 1.00 88.44 79 ALA A CA 1
ATOM 650 C C . ALA A 1 79 ? 3.903 9.149 18.056 1.00 88.44 79 ALA A C 1
ATOM 652 O O . ALA A 1 79 ? 4.437 9.052 19.164 1.00 88.44 79 ALA A O 1
ATOM 653 N N . GLY A 1 80 ? 4.282 10.045 17.145 1.00 82.56 80 GLY A N 1
ATOM 654 C CA . GLY A 1 80 ? 5.465 10.902 17.268 1.00 82.56 80 GLY A CA 1
ATOM 655 C C . GLY A 1 80 ? 6.731 10.315 16.635 1.00 82.56 80 GLY A C 1
ATOM 656 O O . GLY A 1 80 ? 7.598 11.077 16.212 1.00 82.56 80 GLY A O 1
ATOM 657 N N . ASN A 1 81 ? 6.822 8.991 16.471 1.00 86.50 81 ASN A N 1
ATOM 658 C CA . ASN A 1 81 ? 7.844 8.397 15.609 1.00 86.50 81 ASN A CA 1
ATOM 659 C C . ASN A 1 81 ? 7.431 8.546 14.145 1.00 86.50 81 ASN A C 1
ATOM 661 O O . ASN A 1 81 ? 6.247 8.466 13.825 1.00 86.50 81 ASN A O 1
ATOM 665 N N . ALA A 1 82 ? 8.398 8.710 13.243 1.00 84.31 82 ALA A N 1
ATOM 666 C CA . ALA A 1 82 ? 8.118 8.626 11.815 1.00 84.31 82 ALA A CA 1
ATOM 667 C C . ALA A 1 82 ? 7.578 7.229 11.464 1.00 84.31 82 ALA A C 1
ATOM 669 O O . ALA A 1 82 ? 8.062 6.217 11.982 1.00 84.31 82 ALA A O 1
ATOM 670 N N . LEU A 1 83 ? 6.577 7.176 10.585 1.00 84.94 83 LEU A N 1
ATOM 671 C CA . LEU A 1 83 ? 6.108 5.913 10.028 1.00 84.94 83 LEU A CA 1
ATOM 672 C C . LEU A 1 83 ? 7.241 5.217 9.260 1.00 84.94 83 LEU A C 1
ATOM 674 O O . LEU A 1 83 ? 7.960 5.894 8.518 1.00 84.94 83 LEU A O 1
ATOM 678 N N . PRO A 1 84 ? 7.397 3.888 9.411 1.00 86.19 84 PRO A N 1
ATOM 679 C CA . PRO A 1 84 ? 8.320 3.125 8.587 1.00 86.19 84 PRO A CA 1
ATOM 680 C C . PRO A 1 84 ? 7.994 3.282 7.102 1.00 86.19 84 PRO A C 1
ATOM 682 O O . PRO A 1 84 ? 6.832 3.2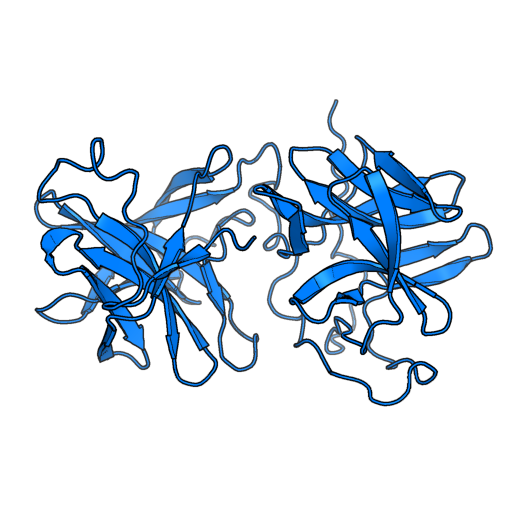71 6.696 1.00 86.19 84 PRO A O 1
ATOM 685 N N . GLY A 1 85 ? 9.034 3.369 6.285 1.00 77.06 85 GLY A N 1
ATOM 686 C CA . GLY A 1 85 ? 8.969 3.491 4.837 1.00 77.06 85 GLY A CA 1
ATOM 687 C C . GLY A 1 85 ? 8.277 2.354 4.108 1.00 77.06 85 GLY A C 1
ATOM 688 O O . GLY A 1 85 ? 7.799 2.529 2.993 1.00 77.06 85 GLY A O 1
ATOM 689 N N . ASN A 1 86 ? 8.217 1.191 4.738 1.00 81.69 86 ASN A N 1
ATOM 690 C CA . ASN A 1 86 ? 7.540 0.003 4.249 1.00 81.69 86 ASN A CA 1
ATOM 691 C C . ASN A 1 86 ? 6.135 -0.162 4.844 1.00 81.69 86 ASN A C 1
ATOM 693 O O . ASN A 1 86 ? 5.561 -1.244 4.735 1.00 81.69 86 ASN A O 1
ATOM 697 N N . ALA A 1 87 ? 5.568 0.863 5.486 1.00 86.81 87 ALA A N 1
ATOM 698 C CA . ALA A 1 87 ? 4.190 0.800 5.954 1.00 86.81 87 ALA A CA 1
ATOM 699 C C . ALA A 1 87 ? 3.222 0.543 4.792 1.00 86.81 87 ALA A C 1
ATOM 701 O O . ALA A 1 87 ? 3.316 1.138 3.715 1.00 86.81 87 ALA A O 1
ATOM 702 N N . PHE A 1 88 ? 2.296 -0.386 5.016 1.00 85.00 88 PHE A N 1
ATOM 703 C CA . PHE A 1 88 ? 1.339 -0.812 4.013 1.00 85.00 88 PHE A CA 1
ATOM 704 C C . PHE A 1 88 ? 0.273 0.267 3.805 1.00 85.00 88 PHE A C 1
ATOM 706 O O . PHE A 1 88 ? -0.541 0.546 4.692 1.00 85.00 88 PHE A O 1
ATOM 713 N N . VAL A 1 89 ? 0.267 0.847 2.606 1.00 85.00 89 VAL A N 1
ATOM 714 C CA . VAL A 1 89 ? -0.736 1.819 2.170 1.00 85.00 89 VAL A CA 1
ATOM 715 C C . VAL A 1 89 ? -2.040 1.087 1.848 1.00 85.00 89 VAL A C 1
ATOM 717 O O . VAL A 1 89 ? -2.139 0.361 0.860 1.00 85.00 89 VAL A O 1
ATOM 720 N N . ALA A 1 90 ? -3.052 1.291 2.688 1.00 86.25 90 ALA A N 1
ATOM 721 C CA . ALA A 1 90 ? -4.365 0.662 2.564 1.00 86.25 90 ALA A CA 1
ATOM 722 C C . ALA A 1 90 ? -5.426 1.580 1.935 1.00 86.25 90 ALA A C 1
ATOM 724 O O . ALA A 1 90 ? -6.487 1.102 1.530 1.00 86.25 90 ALA A O 1
ATOM 725 N N . GLY A 1 91 ? -5.142 2.877 1.811 1.00 83.62 91 GLY A N 1
ATOM 726 C CA . GLY A 1 91 ? -6.066 3.851 1.246 1.00 83.62 91 GLY A CA 1
ATOM 727 C C . GLY A 1 91 ? -5.392 5.131 0.763 1.00 83.62 91 GLY A C 1
ATOM 728 O O . GLY A 1 91 ? -4.187 5.316 0.927 1.00 83.62 91 GLY A O 1
ATOM 729 N N . TRP A 1 92 ? -6.183 6.013 0.160 1.00 81.62 92 TRP A N 1
ATOM 730 C CA . TRP A 1 92 ? -5.752 7.306 -0.365 1.00 81.62 92 TRP A CA 1
ATOM 731 C C . TRP A 1 92 ? -6.894 8.323 -0.371 1.00 81.62 92 TRP A C 1
ATOM 733 O O . TRP A 1 92 ? -8.074 7.964 -0.430 1.00 81.62 92 TRP A O 1
ATOM 743 N N . SER A 1 93 ? -6.548 9.609 -0.334 1.00 78.12 93 SER A N 1
ATOM 744 C CA . SER A 1 93 ? -7.526 10.688 -0.482 1.00 78.12 93 SER A CA 1
ATOM 745 C C . SER A 1 93 ? -8.064 10.798 -1.914 1.00 78.12 93 SER A C 1
ATOM 747 O O . SER A 1 93 ? -7.441 10.309 -2.857 1.00 78.12 93 SER A O 1
ATOM 749 N N . CYS A 1 94 ? -9.210 11.461 -2.107 1.00 70.94 94 CYS A N 1
ATOM 750 C CA . CYS A 1 94 ? -9.819 11.658 -3.432 1.00 70.94 94 CYS A CA 1
ATOM 751 C C . CYS A 1 94 ? -8.909 12.386 -4.438 1.00 70.94 94 CYS A C 1
ATOM 753 O O . CYS A 1 94 ? -9.027 12.181 -5.643 1.00 70.94 94 CYS A O 1
ATOM 755 N N . TRP A 1 95 ? -7.946 13.164 -3.943 1.00 58.94 95 TRP A N 1
ATOM 756 C CA . TRP A 1 95 ? -6.922 13.833 -4.748 1.00 58.94 95 TRP A CA 1
ATOM 757 C C . TRP A 1 95 ? -5.573 13.099 -4.766 1.00 58.94 95 TRP A C 1
ATOM 759 O O . TRP A 1 95 ? -4.615 13.622 -5.332 1.00 58.94 95 TRP A O 1
ATOM 769 N N . GLN A 1 96 ? -5.481 11.932 -4.114 1.00 57.62 96 GLN A N 1
ATOM 770 C CA . GLN A 1 96 ? -4.261 11.132 -3.922 1.00 57.62 96 GLN A CA 1
ATOM 771 C C . GLN A 1 96 ? -3.082 11.927 -3.330 1.00 57.62 96 GLN A C 1
ATOM 773 O O . GLN A 1 96 ? -1.920 11.583 -3.512 1.00 57.62 96 GLN A O 1
ATOM 778 N N . GLN A 1 97 ? -3.381 13.006 -2.601 1.00 59.56 97 GLN A N 1
ATOM 779 C CA . GLN A 1 97 ? -2.379 13.831 -1.917 1.00 59.56 97 GLN A CA 1
ATOM 780 C C . GLN A 1 97 ? -1.996 13.257 -0.554 1.00 59.56 97 GLN A C 1
ATOM 782 O O . GLN A 1 97 ? -1.008 13.673 0.038 1.00 59.56 97 GLN A O 1
ATOM 787 N N . GLU A 1 98 ? -2.780 12.305 -0.057 1.00 71.88 98 GLU A N 1
ATOM 788 C CA . GLU A 1 98 ? -2.558 11.649 1.220 1.00 71.88 98 GLU A CA 1
ATOM 789 C C . GLU A 1 98 ? -2.762 10.152 1.041 1.00 71.88 98 GLU A C 1
ATOM 791 O O . GLU A 1 98 ? -3.723 9.719 0.399 1.00 71.88 98 GLU A O 1
ATOM 796 N N . PHE A 1 99 ? -1.850 9.377 1.618 1.00 79.06 99 PHE A N 1
ATOM 797 C CA . PHE A 1 99 ? -1.953 7.930 1.716 1.00 79.06 99 PHE A CA 1
ATOM 798 C C . PHE A 1 99 ? -2.288 7.555 3.151 1.00 79.06 99 PHE A C 1
ATOM 800 O O . PHE A 1 99 ? -1.723 8.103 4.097 1.00 79.06 99 PHE A O 1
ATOM 807 N N . PHE A 1 100 ? -3.192 6.594 3.299 1.00 88.38 100 PHE A N 1
ATOM 808 C CA . PHE A 1 100 ? -3.614 6.085 4.593 1.00 88.38 100 PHE A CA 1
ATOM 809 C C . PHE A 1 100 ? -3.004 4.706 4.804 1.00 88.38 100 PHE A C 1
ATOM 811 O O . PHE A 1 100 ? -3.213 3.792 3.999 1.00 88.38 100 PHE A O 1
ATOM 818 N N . CYS A 1 101 ? -2.246 4.556 5.886 1.00 91.00 101 CYS A N 1
ATOM 819 C CA . CYS A 1 101 ? -1.712 3.259 6.291 1.00 91.00 101 CYS A CA 1
ATOM 820 C C . CYS A 1 101 ? -2.717 2.526 7.182 1.00 91.00 101 CYS A C 1
ATOM 822 O O . CYS A 1 101 ? -3.631 3.138 7.739 1.00 91.00 101 CYS A O 1
ATOM 824 N N . TYR A 1 102 ? -2.540 1.214 7.324 1.00 93.06 102 TYR A N 1
ATOM 825 C CA . TYR A 1 102 ? -3.383 0.405 8.199 1.00 93.06 102 TYR A CA 1
ATOM 826 C C . TYR A 1 102 ? -2.719 0.141 9.548 1.00 93.06 102 TYR A C 1
ATOM 828 O O . TYR A 1 102 ? -1.583 -0.337 9.607 1.00 93.06 102 TYR A O 1
ATOM 836 N N . GLY A 1 103 ? -3.453 0.386 10.630 1.00 94.31 103 GLY A N 1
ATOM 837 C CA . GLY A 1 103 ? -3.041 0.021 11.981 1.00 94.31 103 GLY A CA 1
ATOM 838 C C . GLY A 1 103 ? -4.126 -0.749 12.724 1.00 94.31 103 GLY A C 1
ATOM 839 O O . GLY A 1 103 ? -5.290 -0.744 12.330 1.00 94.31 103 GLY A O 1
ATOM 840 N N . VAL A 1 104 ? -3.734 -1.413 13.808 1.00 93.56 104 VAL A N 1
ATOM 841 C CA . VAL A 1 104 ? -4.626 -2.134 14.716 1.00 93.56 104 VAL A CA 1
ATOM 842 C C . VAL A 1 104 ? -4.258 -1.852 16.169 1.00 93.56 104 VAL A C 1
ATOM 844 O O . VAL A 1 104 ? -3.085 -1.829 16.545 1.00 93.56 104 VAL A O 1
ATOM 847 N N . VAL A 1 105 ? -5.269 -1.661 17.008 1.00 94.06 105 VAL A N 1
ATOM 848 C CA . VAL A 1 105 ? -5.133 -1.529 18.463 1.00 94.06 105 VAL A CA 1
ATOM 849 C C . VAL A 1 105 ? -6.025 -2.558 19.146 1.00 94.06 105 VAL A C 1
ATOM 851 O O . VAL A 1 105 ? -7.087 -2.896 18.635 1.00 94.06 105 VAL A O 1
ATOM 854 N N . SER A 1 106 ? -5.594 -3.082 20.292 1.00 89.75 106 SER A N 1
ATOM 855 C CA . SER A 1 106 ? -6.433 -3.960 21.110 1.00 89.75 106 SER A CA 1
ATOM 856 C C . SER A 1 106 ? -7.227 -3.129 22.111 1.00 89.75 106 SER A C 1
ATOM 858 O O . SER A 1 106 ? -6.642 -2.405 22.918 1.00 89.75 106 SER A O 1
ATOM 860 N N . VAL A 1 107 ? -8.551 -3.242 22.071 1.00 85.94 107 VAL A N 1
ATOM 861 C CA . VAL A 1 107 ? -9.472 -2.611 23.020 1.00 85.94 107 VAL A CA 1
ATOM 862 C C . VAL A 1 107 ? -10.209 -3.724 23.747 1.00 85.94 107 VAL A C 1
ATOM 864 O O . VAL A 1 107 ? -10.954 -4.484 23.135 1.00 85.94 107 VAL A O 1
ATOM 867 N N . ASN A 1 108 ? -9.972 -3.858 25.055 1.00 85.38 108 ASN A N 1
ATOM 868 C CA . ASN A 1 108 ? -10.535 -4.937 25.880 1.00 85.38 108 ASN A CA 1
ATOM 869 C C . ASN A 1 108 ? -10.286 -6.346 25.301 1.00 85.38 108 ASN A C 1
ATOM 871 O O . ASN A 1 108 ? -11.157 -7.211 25.343 1.00 85.38 108 ASN A O 1
ATOM 875 N N . GLY A 1 109 ? -9.101 -6.567 24.724 1.00 81.38 109 GLY A N 1
ATOM 876 C CA . GLY A 1 109 ? -8.728 -7.844 24.107 1.00 81.38 109 GLY A CA 1
ATOM 877 C C . GLY A 1 109 ? -9.264 -8.050 22.687 1.00 81.38 109 GLY A C 1
ATOM 878 O O . GLY A 1 109 ? -8.958 -9.072 22.079 1.00 81.38 109 GLY A O 1
ATOM 879 N N . VAL A 1 110 ? -10.022 -7.095 22.140 1.00 82.94 110 VAL A N 1
ATOM 880 C CA . VAL A 1 110 ? -10.524 -7.140 20.763 1.00 82.94 110 VAL A CA 1
ATOM 881 C C . VAL A 1 110 ? -9.620 -6.288 19.870 1.00 82.94 110 VAL A C 1
ATOM 883 O O . VAL A 1 110 ? -9.505 -5.084 20.110 1.00 82.94 110 VAL A O 1
ATOM 886 N N . PRO A 1 111 ? -8.972 -6.866 18.845 1.00 87.25 111 PRO A N 1
ATOM 887 C CA . PRO A 1 111 ? -8.240 -6.075 17.871 1.00 87.25 111 PRO A CA 1
ATOM 888 C C . PRO A 1 111 ? -9.234 -5.269 17.029 1.00 87.25 111 PRO A C 1
ATOM 890 O O . PRO A 1 111 ? -10.202 -5.822 16.519 1.00 87.25 111 PRO A O 1
ATOM 893 N N . LEU A 1 112 ? -8.999 -3.968 16.884 1.00 90.88 112 LEU A N 1
ATOM 894 C CA . LEU A 1 112 ? -9.787 -3.062 16.054 1.00 90.88 112 LEU A CA 1
ATOM 895 C C . LEU A 1 112 ? -8.847 -2.305 15.125 1.00 90.88 112 LEU A C 1
ATOM 897 O O . LEU A 1 112 ? -7.834 -1.751 15.561 1.00 90.88 112 LEU A O 1
ATOM 901 N N . GLY A 1 113 ? -9.159 -2.344 13.834 1.00 92.62 113 GLY A N 1
ATOM 902 C CA . GLY A 1 113 ? -8.319 -1.767 12.797 1.00 92.62 113 GLY A CA 1
ATOM 903 C C . GLY A 1 113 ? -8.793 -0.397 12.344 1.00 92.62 113 GLY A C 1
ATOM 904 O O . GLY A 1 113 ? -9.937 -0.015 12.562 1.00 92.62 113 GLY A O 1
ATOM 905 N N . GLY A 1 114 ? -7.922 0.365 11.706 1.00 94.12 114 GLY A N 1
ATOM 906 C CA . GLY A 1 114 ? -8.284 1.705 11.280 1.00 94.12 114 GLY A CA 1
ATOM 907 C C . GLY A 1 114 ? -7.217 2.369 10.441 1.00 94.12 114 GLY A C 1
ATOM 908 O O . GLY A 1 114 ? -6.233 1.747 10.025 1.00 94.12 114 GLY A O 1
ATOM 909 N N . LEU A 1 115 ? -7.444 3.651 10.192 1.00 94.94 115 LEU A N 1
ATOM 910 C CA . LEU A 1 115 ? -6.579 4.460 9.357 1.00 94.94 115 LEU A CA 1
ATOM 911 C C . LEU A 1 115 ? -5.518 5.151 10.206 1.00 94.94 115 LEU A C 1
ATOM 913 O O . LEU A 1 115 ? -5.801 5.672 11.283 1.00 94.94 115 LEU A O 1
ATOM 917 N N . VAL A 1 116 ? -4.297 5.170 9.691 1.00 92.94 116 VAL A N 1
ATOM 918 C CA . VAL A 1 116 ? -3.208 5.995 10.207 1.00 92.94 116 VAL A CA 1
ATOM 919 C C . VAL A 1 116 ? -2.982 7.120 9.202 1.00 92.94 116 VAL A C 1
ATOM 921 O O . VAL A 1 116 ? -2.714 6.841 8.026 1.00 92.94 116 VAL A O 1
ATOM 924 N N . ARG A 1 117 ? -3.128 8.373 9.649 1.00 82.94 117 ARG A N 1
ATOM 925 C CA . ARG A 1 117 ? -2.949 9.589 8.832 1.00 82.94 117 ARG A CA 1
ATOM 926 C C . ARG A 1 117 ? -1.776 10.435 9.347 1.00 82.94 117 ARG A C 1
ATOM 928 O O . ARG A 1 117 ? -1.092 10.022 10.271 1.00 82.94 117 ARG A O 1
ATOM 935 N N . GLY A 1 118 ? -1.486 11.562 8.690 1.00 69.94 118 GLY A N 1
ATOM 936 C CA . GLY A 1 118 ? -0.219 12.318 8.751 1.00 69.94 118 GLY A CA 1
ATOM 937 C C . GLY A 1 118 ? 0.324 12.781 10.116 1.00 69.94 118 GLY A C 1
ATOM 938 O O . GLY A 1 118 ? 1.422 13.332 10.156 1.00 69.94 118 GLY A O 1
ATOM 939 N N . ASP A 1 119 ? -0.389 12.554 11.216 1.00 80.69 119 ASP A N 1
ATOM 940 C CA . ASP A 1 119 ? 0.057 12.745 12.603 1.00 80.69 119 ASP A CA 1
ATOM 941 C C . ASP A 1 119 ? 0.625 11.462 13.252 1.00 80.69 119 ASP A C 1
ATOM 943 O O . ASP A 1 119 ? 1.080 11.475 14.399 1.00 80.69 119 ASP A O 1
ATOM 947 N N . ASN A 1 120 ? 0.634 10.353 12.507 1.00 88.19 120 ASN A N 1
ATOM 948 C CA . ASN A 1 120 ? 1.054 9.017 12.929 1.00 88.19 120 ASN A CA 1
ATOM 949 C C . ASN A 1 120 ? 0.226 8.474 14.107 1.00 88.19 120 ASN A C 1
ATOM 951 O O . ASN A 1 120 ? 0.708 7.651 14.892 1.00 88.19 120 ASN A O 1
ATOM 955 N N . VAL A 1 121 ? -1.025 8.925 14.227 1.00 93.25 121 VAL A N 1
ATOM 956 C CA . VAL A 1 121 ? -2.022 8.406 15.166 1.00 93.25 121 VAL A CA 1
ATOM 957 C C . VAL A 1 121 ? -2.948 7.447 14.421 1.00 93.25 121 VAL A C 1
ATOM 959 O O . VAL A 1 121 ? -3.300 7.662 13.261 1.00 93.25 121 VAL A O 1
ATOM 962 N N . LEU A 1 122 ? -3.322 6.351 15.080 1.00 96.00 122 LEU A N 1
ATOM 963 C CA . LEU A 1 122 ? -4.325 5.428 14.560 1.00 96.00 122 LEU A CA 1
ATOM 964 C C . LEU A 1 122 ? -5.719 5.899 14.984 1.00 96.00 122 LEU A C 1
ATOM 966 O O . LEU A 1 122 ? -6.004 5.943 16.180 1.00 96.00 122 LEU A O 1
ATOM 970 N N . SER A 1 123 ? -6.591 6.165 14.014 1.00 96.62 123 SER A N 1
ATOM 971 C CA . SER A 1 123 ? -8.009 6.462 14.229 1.00 96.62 123 SER A CA 1
ATOM 972 C C . SER A 1 123 ? -8.857 5.235 13.890 1.00 96.62 123 SER A C 1
ATOM 974 O O . SER A 1 123 ? -8.832 4.725 12.766 1.00 96.62 123 SER A O 1
ATOM 976 N N . VAL A 1 124 ? -9.624 4.755 14.867 1.00 95.88 124 VAL A N 1
ATOM 977 C CA . VAL A 1 124 ? -10.463 3.556 14.759 1.00 95.88 124 VAL A CA 1
ATOM 978 C C . VAL A 1 124 ? -11.924 3.926 14.951 1.00 95.88 124 VAL A C 1
ATOM 980 O O . VAL A 1 124 ? -12.312 4.445 15.995 1.00 95.88 124 VAL A O 1
ATOM 983 N N . ALA A 1 125 ? -12.750 3.603 13.961 1.00 95.62 125 ALA A N 1
ATOM 984 C CA . ALA A 1 125 ? -14.193 3.766 14.045 1.00 95.62 125 ALA A CA 1
ATOM 985 C C . ALA A 1 125 ? -14.824 2.652 14.888 1.00 95.62 125 ALA A C 1
ATOM 987 O O . ALA A 1 125 ? -14.628 1.469 14.629 1.00 95.62 125 ALA A O 1
ATOM 988 N N . THR A 1 126 ? -15.635 2.998 15.877 1.00 91.38 126 THR A N 1
ATOM 989 C CA . THR A 1 126 ? -16.409 2.017 16.645 1.00 91.38 126 THR A CA 1
ATOM 990 C C . THR A 1 126 ? -17.860 2.448 16.723 1.00 91.38 126 THR A C 1
ATOM 992 O O . THR A 1 126 ? -18.178 3.624 16.564 1.00 91.38 126 THR A O 1
ATOM 995 N N . LYS A 1 127 ? -18.753 1.522 17.075 1.00 88.38 127 LYS A N 1
ATOM 996 C CA . LYS A 1 127 ? -20.158 1.849 17.366 1.00 88.38 127 LYS A CA 1
ATOM 997 C C . LYS A 1 127 ? -20.352 2.875 18.496 1.00 88.38 127 LYS A C 1
ATOM 999 O O . LYS A 1 127 ? -21.455 3.375 18.671 1.00 88.38 127 LYS A O 1
ATOM 1004 N N . PHE A 1 128 ? -19.305 3.157 19.273 1.00 89.50 128 PHE A N 1
ATOM 1005 C CA . PHE A 1 128 ? -19.320 4.107 20.385 1.00 89.50 128 PHE A CA 1
ATOM 1006 C C . PHE A 1 128 ? -18.605 5.429 20.066 1.00 89.50 128 PHE A C 1
ATOM 1008 O O . PHE A 1 128 ? -18.489 6.276 20.946 1.00 89.50 128 PHE A O 1
ATOM 1015 N N . GLY A 1 129 ? -18.113 5.605 18.837 1.00 94.06 129 GLY A N 1
ATOM 1016 C CA . GLY A 1 129 ? -17.329 6.768 18.425 1.00 94.06 129 G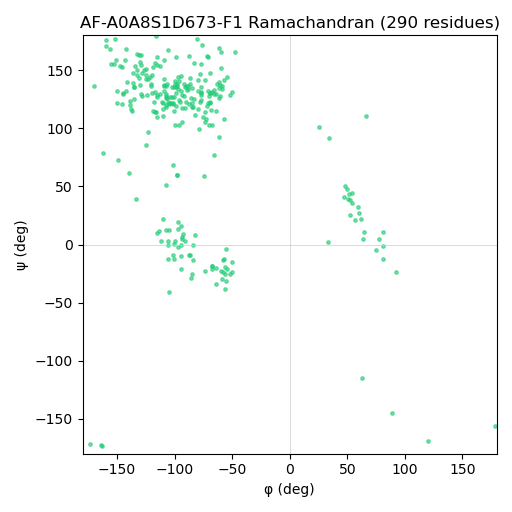LY A CA 1
ATOM 1017 C C . GLY A 1 129 ? -15.930 6.397 17.939 1.00 94.06 129 GLY A C 1
ATOM 1018 O O . GLY A 1 129 ? -15.622 5.224 17.701 1.00 94.06 129 GLY A O 1
ATOM 1019 N N . ILE A 1 130 ? -15.088 7.414 17.771 1.00 96.00 130 ILE A N 1
ATOM 1020 C CA . ILE A 1 130 ? -13.711 7.259 17.297 1.00 96.00 130 ILE A CA 1
ATOM 1021 C C . ILE A 1 130 ? -12.781 7.034 18.484 1.00 96.00 130 ILE A C 1
ATOM 1023 O O . ILE A 1 130 ? -12.827 7.756 19.477 1.00 96.00 130 ILE A O 1
ATOM 1027 N N . ILE A 1 131 ? -11.911 6.039 18.356 1.00 95.00 131 ILE A N 1
ATOM 1028 C CA . ILE A 1 131 ? -10.793 5.817 19.267 1.00 95.00 131 ILE A CA 1
ATOM 1029 C C . ILE A 1 131 ? -9.520 6.277 18.570 1.00 95.00 131 ILE A C 1
ATOM 1031 O O . ILE A 1 131 ? -9.207 5.807 17.476 1.00 95.00 131 ILE A O 1
ATOM 1035 N N . GLU A 1 132 ? -8.762 7.146 19.231 1.00 95.56 132 GLU A N 1
ATOM 1036 C CA . GLU A 1 132 ? -7.417 7.521 18.809 1.00 95.56 132 GLU A CA 1
ATOM 1037 C C . GLU A 1 132 ? -6.373 6.780 19.645 1.00 95.56 132 GLU A C 1
ATOM 1039 O O . GLU A 1 132 ? -6.319 6.900 20.871 1.00 95.56 132 GLU A O 1
ATOM 1044 N N . ALA A 1 133 ? -5.520 6.006 18.980 1.00 94.94 133 ALA A N 1
ATOM 1045 C CA . ALA A 1 133 ? -4.464 5.242 19.621 1.00 94.94 133 ALA A CA 1
ATOM 1046 C C . ALA A 1 133 ? -3.090 5.824 19.277 1.00 94.94 133 ALA A C 1
ATOM 1048 O O . ALA A 1 133 ? -2.673 5.872 18.120 1.00 94.94 133 ALA A O 1
ATOM 1049 N N . LYS A 1 134 ? -2.340 6.202 20.318 1.00 95.25 134 LYS A N 1
ATOM 1050 C CA . LYS A 1 134 ? -0.935 6.636 20.208 1.00 95.25 134 LYS A CA 1
ATOM 1051 C C . LYS A 1 134 ? 0.058 5.479 20.264 1.00 95.25 134 LYS A C 1
ATOM 1053 O O . LYS A 1 134 ? 1.252 5.679 20.083 1.00 95.25 134 LYS A O 1
ATOM 1058 N N . THR A 1 135 ? -0.393 4.270 20.576 1.00 94.81 135 THR A N 1
ATOM 1059 C CA . THR A 1 135 ? 0.420 3.051 20.544 1.00 94.81 135 THR A CA 1
ATOM 1060 C C . THR A 1 135 ? -0.431 1.945 19.950 1.00 94.81 135 THR A C 1
ATOM 1062 O O . THR A 1 135 ? -1.508 1.651 20.461 1.00 94.81 135 THR A O 1
ATOM 1065 N N . PHE A 1 136 ? 0.032 1.379 18.844 1.00 94.94 136 PHE A N 1
ATOM 1066 C CA . PHE A 1 136 ? -0.728 0.443 18.021 1.00 94.94 136 PHE A CA 1
ATOM 1067 C C . PHE A 1 136 ? 0.227 -0.434 17.213 1.00 94.94 136 PHE A C 1
ATOM 1069 O O . PHE A 1 136 ? 1.419 -0.149 17.137 1.00 94.94 136 PHE A O 1
ATOM 1076 N N . PHE A 1 137 ? -0.272 -1.499 16.598 1.00 94.38 137 PHE A N 1
ATOM 1077 C CA . PHE A 1 137 ? 0.491 -2.255 15.612 1.00 94.38 137 PHE A CA 1
ATOM 1078 C C . PHE A 1 137 ? 0.200 -1.707 14.220 1.00 94.38 137 PHE A C 1
ATOM 1080 O O . PHE A 1 137 ? -0.957 -1.586 13.834 1.00 94.38 137 PHE A O 1
ATOM 1087 N N . ILE A 1 138 ? 1.240 -1.377 13.464 1.00 93.94 138 ILE A N 1
ATOM 1088 C CA . ILE A 1 138 ? 1.128 -0.981 12.063 1.00 93.94 138 ILE A CA 1
ATOM 1089 C C . ILE A 1 138 ? 1.403 -2.177 11.154 1.00 93.94 138 ILE A C 1
ATOM 1091 O O . ILE A 1 138 ? 2.245 -3.022 11.473 1.00 93.94 138 ILE A O 1
ATOM 1095 N N . LEU A 1 139 ? 0.688 -2.244 10.034 1.00 91.31 139 LEU A N 1
ATOM 1096 C CA . LEU A 1 139 ? 0.915 -3.241 8.998 1.00 91.31 139 LEU A CA 1
ATOM 1097 C C . LEU A 1 139 ? 2.048 -2.780 8.075 1.00 91.31 139 LEU A C 1
ATOM 1099 O O . LEU A 1 139 ? 1.994 -1.685 7.519 1.00 91.31 139 LEU A O 1
ATOM 1103 N N . LEU A 1 140 ? 3.070 -3.613 7.914 1.00 87.31 140 LEU A N 1
ATOM 1104 C CA . LEU A 1 140 ? 4.254 -3.356 7.099 1.00 87.31 140 LEU A CA 1
ATOM 1105 C C . LEU A 1 140 ? 4.370 -4.377 5.975 1.00 87.31 140 LEU A C 1
ATOM 1107 O O . LEU A 1 140 ? 3.947 -5.518 6.127 1.00 87.31 140 LEU A O 1
ATOM 1111 N N . ILE A 1 141 ? 5.010 -3.974 4.887 1.00 81.81 141 ILE A N 1
ATOM 1112 C CA . ILE A 1 141 ? 5.538 -4.850 3.844 1.00 81.81 141 ILE A CA 1
ATOM 1113 C C . ILE A 1 141 ? 6.870 -5.421 4.343 1.00 81.81 141 ILE A C 1
ATOM 1115 O O . ILE A 1 141 ? 7.636 -4.716 4.999 1.00 81.81 141 ILE A O 1
ATOM 1119 N N . ASP A 1 142 ? 7.150 -6.692 4.062 1.00 80.88 142 ASP A N 1
ATOM 1120 C CA . ASP A 1 142 ? 8.390 -7.354 4.465 1.00 80.88 142 ASP A CA 1
ATOM 1121 C C . ASP A 1 142 ? 9.617 -6.516 4.063 1.00 80.88 142 ASP A C 1
ATOM 1123 O O . ASP A 1 142 ? 9.728 -6.062 2.922 1.00 80.88 142 ASP A O 1
ATOM 1127 N N . SER A 1 143 ? 10.537 -6.304 5.008 1.00 77.81 143 SER A N 1
ATOM 1128 C CA . SER A 1 143 ? 11.743 -5.500 4.797 1.00 77.81 143 SER A CA 1
ATOM 1129 C C . SER A 1 143 ? 12.689 -6.090 3.750 1.00 77.81 143 SER A C 1
ATOM 1131 O O . SER A 1 143 ? 13.496 -5.359 3.184 1.00 77.81 143 SER A O 1
ATOM 1133 N N . SER A 1 144 ? 12.561 -7.389 3.462 1.00 71.88 144 SER A N 1
ATOM 1134 C CA . SER A 1 144 ? 13.230 -8.041 2.329 1.00 71.88 144 SER A CA 1
ATOM 1135 C C . SER A 1 144 ? 12.713 -7.580 0.962 1.00 71.88 144 SER A C 1
ATOM 1137 O O . SER A 1 144 ? 13.402 -7.765 -0.032 1.00 71.88 144 SER A O 1
ATOM 1139 N N . LEU A 1 145 ? 11.525 -6.973 0.887 1.00 68.00 145 LEU A N 1
ATOM 1140 C CA . LEU A 1 145 ? 10.951 -6.446 -0.356 1.00 68.00 145 LEU A CA 1
ATOM 1141 C C . LEU A 1 145 ? 11.042 -4.921 -0.430 1.00 68.00 145 LEU A C 1
ATOM 1143 O O . LEU A 1 145 ? 11.315 -4.363 -1.492 1.00 68.00 145 LEU A O 1
ATOM 1147 N N . VAL A 1 146 ? 10.785 -4.244 0.692 1.00 71.50 146 VAL A N 1
ATOM 1148 C CA . VAL A 1 146 ? 10.817 -2.781 0.803 1.00 71.50 146 VAL A CA 1
ATOM 1149 C C . VAL A 1 146 ? 11.501 -2.411 2.119 1.00 71.50 146 VAL A C 1
ATOM 1151 O O . VAL A 1 146 ? 10.949 -2.721 3.173 1.00 71.50 146 VAL A O 1
ATOM 1154 N N . PRO A 1 147 ? 12.660 -1.732 2.106 1.00 71.44 147 PRO A N 1
ATOM 1155 C CA . PRO A 1 147 ? 13.338 -1.336 3.337 1.00 71.44 147 PRO A CA 1
ATOM 1156 C C . PRO A 1 147 ? 12.501 -0.423 4.237 1.00 71.44 147 PRO A C 1
ATOM 1158 O O . PRO A 1 147 ? 11.689 0.376 3.769 1.00 71.44 147 PRO A O 1
ATOM 1161 N N . GLU A 1 148 ? 12.747 -0.482 5.546 1.00 71.88 148 GLU A N 1
ATOM 1162 C CA . GLU A 1 148 ? 12.054 0.369 6.523 1.00 71.88 148 GLU A CA 1
ATOM 1163 C C . GLU A 1 148 ? 12.406 1.861 6.401 1.00 71.88 148 GLU A C 1
ATOM 1165 O O . GLU A 1 148 ? 11.638 2.703 6.859 1.00 71.88 148 GLU A O 1
ATOM 1170 N N . ASP A 1 149 ? 13.543 2.205 5.796 1.00 69.62 149 ASP A N 1
ATOM 1171 C CA . ASP A 1 149 ? 13.979 3.583 5.540 1.00 69.62 149 ASP A CA 1
ATOM 1172 C C . ASP A 1 149 ? 13.517 4.119 4.172 1.00 69.62 149 ASP A C 1
ATOM 1174 O O . ASP A 1 149 ? 13.818 5.260 3.808 1.00 69.62 149 ASP A O 1
ATOM 1178 N N . ALA A 1 150 ? 12.741 3.327 3.422 1.00 63.94 150 ALA A N 1
ATOM 1179 C CA . ALA A 1 150 ? 12.110 3.768 2.188 1.00 63.94 150 ALA A CA 1
ATOM 1180 C C . ALA A 1 150 ? 11.136 4.944 2.423 1.00 63.94 150 ALA A C 1
ATOM 1182 O O . ALA A 1 150 ? 10.769 5.304 3.537 1.00 63.94 150 ALA A O 1
ATOM 1183 N N . CYS A 1 151 ? 10.668 5.572 1.349 1.00 58.00 151 CYS A N 1
ATOM 1184 C CA . CYS A 1 151 ? 9.648 6.621 1.419 1.00 58.00 151 CYS A CA 1
ATOM 1185 C C . CYS A 1 151 ? 8.291 6.127 0.899 1.00 58.00 151 CYS A C 1
ATOM 1187 O O . CYS A 1 151 ? 7.735 6.802 0.057 1.00 58.00 151 CYS A O 1
ATOM 1189 N N . TYR A 1 152 ? 7.758 4.994 1.372 1.00 67.00 152 TYR A N 1
ATOM 1190 C CA . TYR A 1 152 ? 6.554 4.320 0.840 1.00 67.00 152 TYR A CA 1
ATOM 1191 C C . TYR A 1 152 ? 6.744 3.776 -0.576 1.00 67.00 152 TYR A C 1
ATOM 1193 O O . TYR A 1 152 ? 6.845 4.535 -1.538 1.00 67.00 152 TYR A O 1
ATOM 1201 N N . ALA A 1 153 ? 6.775 2.449 -0.716 1.00 68.25 153 ALA A N 1
ATOM 1202 C CA . ALA A 1 153 ? 6.782 1.815 -2.030 1.00 68.25 153 ALA A CA 1
ATOM 1203 C C . ALA A 1 153 ? 5.459 2.078 -2.755 1.00 68.25 153 ALA A C 1
ATOM 1205 O O . ALA A 1 153 ? 4.382 1.901 -2.184 1.00 68.25 153 ALA A O 1
ATOM 1206 N N . VAL A 1 154 ? 5.549 2.477 -4.020 1.00 71.44 154 VAL A N 1
ATOM 1207 C CA . VAL A 1 154 ? 4.387 2.844 -4.833 1.00 71.44 154 VAL A CA 1
ATOM 1208 C C . VAL A 1 154 ? 3.714 1.576 -5.352 1.00 71.44 154 VAL A C 1
ATOM 1210 O O . VAL A 1 154 ? 4.337 0.843 -6.130 1.00 71.44 154 VAL A O 1
ATOM 1213 N N . PRO A 1 155 ? 2.458 1.291 -4.964 1.00 69.50 155 PRO A N 1
ATOM 1214 C CA . PRO A 1 155 ? 1.739 0.141 -5.491 1.00 69.50 155 PRO A CA 1
ATOM 1215 C C . PRO A 1 155 ? 1.562 0.254 -7.008 1.00 69.50 155 PRO A C 1
ATOM 1217 O O . PRO A 1 155 ? 1.172 1.296 -7.529 1.00 69.50 155 PRO A O 1
ATOM 1220 N N . ALA A 1 156 ? 1.826 -0.846 -7.705 1.00 67.00 156 ALA A N 1
ATOM 1221 C CA . ALA A 1 156 ? 1.732 -0.981 -9.154 1.00 67.00 156 ALA A CA 1
ATOM 1222 C C . ALA A 1 156 ? 0.526 -1.818 -9.613 1.00 67.00 156 ALA A C 1
ATOM 1224 O O . ALA A 1 156 ? 0.442 -2.216 -10.773 1.00 67.00 156 ALA A O 1
ATOM 1225 N N . GLY A 1 157 ? -0.421 -2.108 -8.723 1.00 66.62 157 GLY A N 1
ATOM 1226 C CA . GLY A 1 157 ? -1.546 -2.994 -9.018 1.00 66.62 157 GLY A CA 1
ATOM 1227 C C . GLY A 1 157 ? -1.233 -4.464 -8.719 1.00 66.62 157 GLY A C 1
ATOM 1228 O O . GLY A 1 157 ? -0.584 -4.769 -7.723 1.00 66.62 157 GLY A O 1
ATOM 1229 N N . ARG A 1 158 ? -1.768 -5.403 -9.516 1.00 57.91 158 ARG A N 1
ATOM 1230 C CA . ARG A 1 158 ? -1.626 -6.855 -9.278 1.00 57.91 158 ARG A CA 1
ATOM 1231 C C . ARG A 1 158 ? -1.428 -7.643 -10.556 1.00 57.91 158 ARG A C 1
ATOM 1233 O O . ARG A 1 158 ? -2.179 -7.480 -11.516 1.00 57.91 158 ARG A O 1
ATOM 1240 N N . VAL A 1 159 ? -0.541 -8.623 -10.478 1.00 59.56 159 VAL A N 1
ATOM 1241 C CA . VAL A 1 159 ? -0.359 -9.657 -11.491 1.00 59.56 159 VAL A CA 1
ATOM 1242 C C . VAL A 1 159 ? -0.857 -10.972 -10.893 1.00 59.56 159 VAL A C 1
ATOM 1244 O O . VAL A 1 159 ? -0.326 -11.484 -9.913 1.00 59.56 159 VAL A O 1
ATOM 1247 N N . GLY A 1 160 ? -1.976 -11.483 -11.418 1.00 63.62 160 GLY A N 1
ATOM 1248 C CA . GLY A 1 160 ? -2.680 -12.615 -10.807 1.00 63.62 160 GLY A CA 1
ATOM 1249 C C . GLY A 1 160 ? -3.202 -12.265 -9.409 1.00 63.62 160 GLY A C 1
ATOM 1250 O O . GLY A 1 160 ? -4.079 -11.396 -9.290 1.00 63.62 160 GLY A O 1
ATOM 1251 N N . ASN A 1 161 ? -2.648 -12.946 -8.393 1.00 55.59 161 ASN A N 1
ATOM 1252 C CA . ASN A 1 161 ? -2.960 -12.763 -6.975 1.00 55.59 161 ASN A CA 1
ATOM 1253 C C . ASN A 1 161 ? -1.874 -12.022 -6.163 1.00 55.59 161 ASN A C 1
ATOM 1255 O O . ASN A 1 161 ? -2.093 -11.746 -4.982 1.00 55.59 161 ASN A O 1
ATOM 1259 N N . SER A 1 162 ? -0.757 -11.617 -6.756 1.00 58.94 162 SER A N 1
ATOM 1260 C CA . SER A 1 162 ? 0.323 -10.957 -6.011 1.00 58.94 162 SER A CA 1
ATOM 1261 C C . SER A 1 162 ? 0.301 -9.446 -6.233 1.00 58.94 162 SER A C 1
ATOM 1263 O O . SER A 1 162 ? 0.095 -8.983 -7.361 1.00 58.94 162 SER A O 1
ATOM 1265 N N . LEU A 1 163 ? 0.469 -8.682 -5.146 1.00 64.38 163 LEU A N 1
ATOM 1266 C CA . LEU A 1 163 ? 0.679 -7.232 -5.193 1.00 64.38 163 LEU A CA 1
ATOM 1267 C C . LEU A 1 163 ? 1.981 -6.939 -5.919 1.00 64.38 163 LEU A C 1
ATOM 1269 O O . LEU A 1 163 ? 2.984 -7.615 -5.695 1.00 64.38 163 LEU A O 1
ATOM 1273 N N . THR A 1 164 ? 1.952 -5.919 -6.763 1.00 72.38 164 THR A N 1
ATOM 1274 C CA . THR A 1 164 ? 3.148 -5.448 -7.438 1.00 72.38 164 THR A CA 1
ATOM 1275 C C . THR A 1 164 ? 3.499 -4.039 -6.992 1.00 72.38 164 THR A C 1
ATOM 1277 O O . THR A 1 164 ? 2.635 -3.269 -6.562 1.00 72.38 164 THR A O 1
ATOM 1280 N N . TYR A 1 165 ? 4.776 -3.689 -7.103 1.00 75.81 165 TYR A N 1
ATOM 1281 C CA . TYR A 1 165 ? 5.289 -2.346 -6.820 1.00 75.81 165 TYR A CA 1
ATOM 1282 C C . TYR A 1 165 ? 5.966 -1.771 -8.051 1.00 75.81 165 TYR A C 1
ATOM 1284 O O . TYR A 1 165 ? 6.589 -2.514 -8.805 1.00 75.81 165 TYR A O 1
ATOM 1292 N N . ALA A 1 166 ? 5.845 -0.465 -8.274 1.00 77.88 166 ALA A N 1
ATOM 1293 C CA . ALA A 1 166 ? 6.509 0.176 -9.402 1.00 77.88 166 ALA A CA 1
ATOM 1294 C C . ALA A 1 166 ? 8.021 -0.017 -9.255 1.00 77.88 166 ALA A C 1
ATOM 1296 O O . ALA A 1 166 ? 8.588 0.250 -8.195 1.00 77.88 166 ALA A O 1
ATOM 1297 N N . ALA A 1 167 ? 8.669 -0.515 -10.302 1.00 81.94 167 ALA A N 1
ATOM 1298 C CA . ALA A 1 167 ? 10.086 -0.840 -10.263 1.00 81.94 167 ALA A CA 1
ATOM 1299 C C . ALA A 1 167 ? 10.765 -0.496 -11.587 1.00 81.94 167 ALA A C 1
ATOM 1301 O O . ALA A 1 167 ? 10.113 -0.216 -12.591 1.00 81.94 167 ALA A O 1
ATOM 1302 N N . ARG A 1 168 ? 12.094 -0.528 -11.591 1.00 87.00 168 ARG A N 1
ATOM 1303 C CA . ARG A 1 168 ? 12.912 -0.452 -12.800 1.00 87.00 168 ARG A CA 1
ATOM 1304 C C . ARG A 1 168 ? 14.163 -1.299 -12.656 1.00 87.00 168 ARG A C 1
ATOM 1306 O O . ARG A 1 168 ? 14.648 -1.495 -11.544 1.00 87.00 168 ARG A O 1
ATOM 1313 N N . ALA A 1 169 ? 14.700 -1.777 -13.767 1.00 89.38 169 ALA A N 1
ATOM 1314 C CA . ALA A 1 169 ? 15.890 -2.615 -13.760 1.00 89.38 169 ALA A CA 1
ATOM 1315 C C . ALA A 1 169 ? 16.750 -2.398 -15.006 1.00 89.38 169 ALA A C 1
ATOM 1317 O O . ALA A 1 169 ? 16.253 -2.031 -16.070 1.00 89.38 169 ALA A O 1
ATOM 1318 N N . TRP A 1 170 ? 18.048 -2.657 -14.865 1.00 91.69 170 TRP A N 1
ATOM 1319 C CA . TRP A 1 170 ? 18.999 -2.593 -15.971 1.00 91.69 170 TRP A CA 1
ATOM 1320 C C . TRP A 1 170 ? 18.934 -3.851 -16.843 1.00 91.69 170 TRP A C 1
ATOM 1322 O O . TRP A 1 170 ? 19.000 -4.977 -16.337 1.00 91.69 170 TRP A O 1
ATOM 1332 N N . HIS A 1 171 ? 18.872 -3.673 -18.159 1.00 93.06 171 HIS A N 1
ATOM 1333 C CA . HIS A 1 171 ? 18.996 -4.748 -19.141 1.00 93.06 171 HIS A CA 1
ATOM 1334 C C . HIS A 1 171 ? 19.603 -4.210 -20.442 1.00 93.06 171 HIS A C 1
ATOM 1336 O O . HIS A 1 171 ? 19.074 -3.272 -21.028 1.00 93.06 171 HIS A O 1
ATOM 1342 N N . GLU A 1 172 ? 20.732 -4.779 -20.871 1.00 93.38 172 GLU A N 1
ATOM 1343 C CA . GLU A 1 172 ? 21.426 -4.393 -22.115 1.00 93.38 172 GLU A CA 1
ATOM 1344 C C . GLU A 1 172 ? 21.650 -2.871 -22.249 1.00 93.38 172 GLU A C 1
ATOM 1346 O O . GLU A 1 172 ? 21.331 -2.276 -23.268 1.00 93.38 172 GLU A O 1
ATOM 1351 N N . ASN A 1 173 ? 22.161 -2.214 -21.197 1.00 92.06 173 ASN A N 1
ATOM 1352 C CA . ASN A 1 173 ? 22.353 -0.750 -21.111 1.00 92.06 173 ASN A CA 1
ATOM 1353 C C . ASN A 1 173 ? 21.071 0.103 -21.162 1.00 92.06 173 ASN A C 1
ATOM 1355 O O . ASN A 1 173 ? 21.148 1.329 -21.105 1.00 92.06 173 ASN A O 1
ATOM 1359 N N . ASN A 1 174 ? 19.897 -0.523 -21.185 1.00 90.19 174 ASN A N 1
ATOM 1360 C CA . ASN A 1 174 ? 18.622 0.144 -20.977 1.00 90.19 174 ASN A CA 1
ATOM 1361 C C . ASN A 1 174 ? 18.280 0.116 -19.483 1.00 90.19 174 ASN A C 1
ATOM 1363 O O . ASN A 1 174 ? 18.401 -0.922 -18.826 1.00 90.19 174 ASN A O 1
ATOM 1367 N N . LEU A 1 175 ? 17.800 1.236 -18.953 1.00 89.75 175 LEU A N 1
ATOM 1368 C CA . LEU A 1 175 ? 17.139 1.283 -17.656 1.00 89.75 175 LEU A CA 1
ATOM 1369 C C . LEU A 1 175 ? 15.638 1.202 -17.912 1.00 89.75 175 LEU A C 1
ATOM 1371 O O . LEU A 1 175 ? 15.024 2.174 -18.346 1.00 89.75 175 LEU A O 1
ATOM 1375 N N . LEU A 1 176 ? 15.054 0.033 -17.680 1.00 87.62 176 LEU A N 1
ATOM 1376 C CA . LEU A 1 176 ? 13.694 -0.274 -18.104 1.00 87.62 176 LEU A CA 1
ATOM 1377 C C . LEU A 1 176 ? 12.734 -0.188 -16.917 1.00 87.62 176 LEU A C 1
ATOM 1379 O O . LEU A 1 176 ? 12.985 -0.842 -15.900 1.00 87.62 176 LEU A O 1
ATOM 1383 N N . PRO A 1 177 ? 11.641 0.586 -17.015 1.00 85.56 177 PRO A N 1
ATOM 1384 C CA . PRO A 1 177 ? 10.585 0.544 -16.021 1.00 85.56 177 PRO A CA 1
ATOM 1385 C C . PRO A 1 177 ? 9.778 -0.765 -16.110 1.00 85.56 177 PRO A C 1
ATOM 1387 O O . PRO A 1 177 ? 9.852 -1.532 -17.074 1.00 85.56 177 PRO A O 1
ATOM 1390 N N . GLY A 1 178 ? 9.051 -1.060 -15.039 1.00 83.12 178 GLY A N 1
ATOM 1391 C CA . GLY A 1 178 ? 8.374 -2.331 -14.837 1.00 83.12 178 GLY A CA 1
ATOM 1392 C C . GLY A 1 178 ? 7.650 -2.381 -13.499 1.00 83.12 178 GLY A C 1
ATOM 1393 O O . GLY A 1 178 ? 7.323 -1.357 -12.893 1.00 83.12 178 GLY A O 1
ATOM 1394 N N . HIS A 1 179 ? 7.434 -3.596 -13.012 1.00 79.44 179 HIS A N 1
ATOM 1395 C CA . HIS A 1 179 ? 6.939 -3.819 -11.659 1.00 79.44 179 HIS A CA 1
ATOM 1396 C C . HIS A 1 179 ? 7.732 -4.920 -10.956 1.00 79.44 179 HIS A C 1
ATOM 1398 O O . HIS A 1 179 ? 8.270 -5.814 -11.604 1.00 79.44 179 HIS A O 1
ATOM 1404 N N . MET A 1 180 ? 7.788 -4.867 -9.629 1.00 83.19 180 MET A N 1
ATOM 1405 C CA . MET A 1 180 ? 8.317 -5.923 -8.771 1.00 83.19 180 MET A CA 1
ATOM 1406 C C . MET A 1 180 ? 7.173 -6.748 -8.197 1.00 83.19 180 MET A C 1
ATOM 1408 O O . MET A 1 180 ? 6.157 -6.187 -7.790 1.00 83.19 180 MET A O 1
ATOM 1412 N N . MET A 1 181 ? 7.351 -8.064 -8.172 1.00 78.00 181 MET A N 1
ATOM 1413 C CA . MET A 1 181 ? 6.454 -9.034 -7.559 1.00 78.00 181 MET A CA 1
ATOM 1414 C C . MET A 1 181 ? 7.294 -10.168 -6.973 1.00 78.00 181 MET A C 1
ATOM 1416 O O . MET A 1 181 ? 8.142 -10.719 -7.676 1.00 78.00 181 MET A O 1
ATOM 1420 N N . ASP A 1 182 ? 7.060 -10.509 -5.706 1.00 74.69 182 ASP A N 1
ATOM 1421 C CA . ASP A 1 182 ? 7.701 -11.634 -5.010 1.00 74.69 182 ASP A CA 1
ATOM 1422 C C . ASP A 1 182 ? 9.240 -11.621 -5.132 1.00 74.69 182 ASP A C 1
ATOM 1424 O O . ASP A 1 182 ? 9.883 -12.628 -5.419 1.00 74.69 182 ASP A O 1
ATOM 1428 N N . GLY A 1 183 ? 9.837 -10.434 -4.972 1.00 73.88 183 GLY A N 1
ATOM 1429 C CA . GLY A 1 183 ? 11.288 -10.246 -5.020 1.00 73.88 183 GLY A CA 1
ATOM 1430 C C . GLY A 1 183 ? 11.898 -10.242 -6.427 1.00 73.88 183 GLY A C 1
ATOM 1431 O O . GLY A 1 183 ? 13.116 -10.160 -6.545 1.00 73.88 183 GLY A O 1
ATOM 1432 N N . ILE A 1 184 ? 11.089 -10.300 -7.490 1.00 82.62 184 ILE A N 1
ATOM 1433 C CA . ILE A 1 184 ? 11.540 -10.275 -8.888 1.00 82.62 184 ILE A CA 1
ATOM 1434 C C . ILE A 1 184 ? 10.941 -9.065 -9.605 1.00 82.62 184 ILE A C 1
ATOM 1436 O O . ILE A 1 184 ? 9.729 -8.854 -9.578 1.00 82.62 184 ILE A O 1
ATOM 1440 N N . ALA A 1 185 ? 11.772 -8.287 -10.298 1.00 84.56 185 ALA A N 1
ATOM 1441 C CA . ALA A 1 185 ? 11.307 -7.259 -11.219 1.00 84.56 185 ALA A CA 1
ATOM 1442 C C . ALA A 1 185 ? 11.045 -7.828 -12.616 1.00 84.56 185 ALA A C 1
ATOM 1444 O O . ALA A 1 185 ? 11.826 -8.611 -13.156 1.00 84.56 185 ALA A O 1
ATOM 1445 N N . TYR A 1 186 ? 9.944 -7.387 -13.212 1.00 85.00 186 TYR A N 1
ATOM 1446 C CA . TYR A 1 186 ? 9.495 -7.734 -14.550 1.00 85.00 186 TYR A CA 1
ATOM 1447 C C . TYR A 1 186 ? 9.521 -6.465 -15.398 1.00 85.00 186 TYR A C 1
ATOM 1449 O O . TYR A 1 186 ? 8.709 -5.558 -15.194 1.00 85.00 186 TYR A O 1
ATOM 1457 N N . VAL A 1 187 ? 10.460 -6.405 -16.339 1.00 85.69 187 VAL A N 1
ATOM 1458 C CA . VAL A 1 187 ? 10.630 -5.288 -17.283 1.00 85.69 187 VAL A CA 1
ATOM 1459 C C . VAL A 1 187 ? 10.371 -5.761 -18.708 1.00 85.69 187 VAL A C 1
ATOM 1461 O O . VAL A 1 187 ? 10.387 -6.964 -18.971 1.00 85.69 187 VAL A O 1
ATOM 1464 N N . ILE A 1 188 ? 10.102 -4.836 -19.628 1.00 82.94 188 ILE A N 1
ATOM 1465 C CA . ILE A 1 188 ? 9.824 -5.168 -21.030 1.00 82.94 188 ILE A CA 1
ATOM 1466 C C . ILE A 1 188 ? 11.009 -4.756 -21.887 1.00 82.94 188 ILE A C 1
ATOM 1468 O O . ILE A 1 188 ? 11.453 -3.615 -21.822 1.00 82.94 188 ILE A O 1
ATOM 1472 N N . TYR A 1 189 ? 11.504 -5.692 -22.687 1.00 84.81 189 TYR A N 1
ATOM 1473 C CA . TYR A 1 189 ? 12.553 -5.459 -23.667 1.00 84.81 189 TYR A CA 1
ATOM 1474 C C . TYR A 1 189 ? 12.258 -6.272 -24.921 1.00 84.81 189 TYR A C 1
ATOM 1476 O O . TYR A 1 189 ? 11.931 -7.452 -24.810 1.00 84.81 189 TYR A O 1
ATOM 1484 N N . ASP A 1 190 ? 12.345 -5.633 -26.088 1.00 83.00 190 ASP A N 1
ATOM 1485 C CA . ASP A 1 190 ? 12.090 -6.261 -27.393 1.00 83.00 190 ASP A CA 1
ATOM 1486 C C . ASP A 1 190 ? 10.782 -7.082 -27.420 1.00 83.00 190 ASP A C 1
ATOM 1488 O O . ASP A 1 190 ? 10.756 -8.275 -27.725 1.00 83.00 190 ASP A O 1
ATOM 1492 N N . ASP A 1 191 ? 9.688 -6.454 -26.969 1.00 75.25 191 ASP A N 1
ATOM 1493 C CA . ASP A 1 191 ? 8.349 -7.052 -26.848 1.00 75.25 191 ASP A CA 1
ATOM 1494 C C . ASP A 1 191 ? 8.269 -8.325 -25.985 1.00 75.25 191 ASP A C 1
ATOM 1496 O O . ASP A 1 191 ? 7.315 -9.106 -26.061 1.00 75.25 191 ASP A O 1
ATOM 1500 N N . ARG A 1 192 ? 9.245 -8.534 -25.098 1.00 78.44 192 ARG A N 1
ATOM 1501 C CA . ARG A 1 192 ? 9.307 -9.677 -24.183 1.00 78.44 192 ARG A CA 1
ATOM 1502 C C . ARG A 1 192 ? 9.439 -9.225 -22.741 1.00 78.44 192 ARG A C 1
ATOM 1504 O O . ARG A 1 192 ? 9.997 -8.176 -22.437 1.00 78.44 192 ARG A O 1
ATOM 1511 N N . VAL A 1 193 ? 8.922 -10.050 -21.833 1.00 83.12 193 VAL A N 1
ATOM 1512 C CA . VAL A 1 193 ? 9.082 -9.838 -20.393 1.00 83.12 193 VAL A CA 1
ATOM 1513 C C . VAL A 1 193 ? 10.415 -10.429 -19.948 1.00 83.12 193 VAL A C 1
ATOM 1515 O O . VAL A 1 193 ? 10.648 -11.628 -20.096 1.00 83.12 193 VAL A O 1
ATOM 1518 N N . VAL A 1 194 ? 11.269 -9.597 -19.361 1.00 87.88 194 VAL A N 1
ATOM 1519 C CA . VAL A 1 194 ? 12.562 -9.984 -18.793 1.00 87.88 194 VAL A CA 1
ATOM 1520 C C . VAL A 1 194 ? 12.473 -9.939 -17.269 1.00 87.88 194 VAL A C 1
ATOM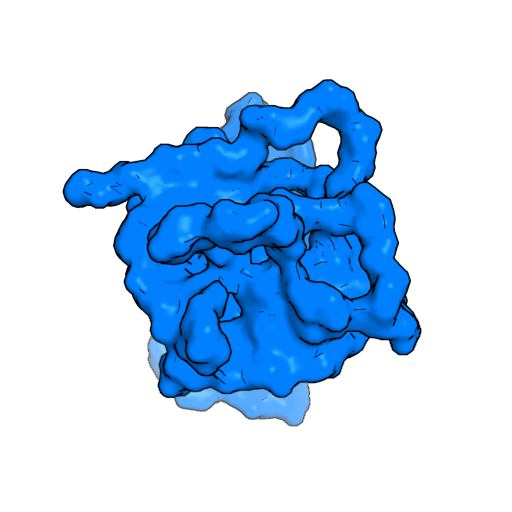 1522 O O . VAL A 1 194 ? 12.039 -8.943 -16.689 1.00 87.88 194 VAL A O 1
ATOM 1525 N N . LYS A 1 195 ? 12.891 -11.029 -16.615 1.00 89.81 195 LYS A N 1
ATOM 1526 C CA . LYS A 1 195 ? 12.952 -11.138 -15.149 1.00 89.81 195 LYS A CA 1
ATOM 1527 C C . LYS A 1 195 ? 14.297 -10.633 -14.633 1.00 89.81 195 LYS A C 1
ATOM 1529 O O . LYS A 1 195 ? 15.338 -10.973 -15.192 1.00 89.81 195 LYS A O 1
ATOM 1534 N N . LYS A 1 196 ? 14.279 -9.857 -13.553 1.00 88.12 196 LYS A N 1
ATOM 1535 C CA . LYS A 1 196 ? 15.454 -9.216 -12.956 1.00 88.12 196 LYS A CA 1
ATOM 1536 C C . LYS A 1 196 ? 15.428 -9.387 -11.438 1.00 88.12 196 LYS A C 1
ATOM 1538 O O . LYS A 1 196 ? 14.452 -9.026 -10.791 1.00 88.12 196 LYS A O 1
ATOM 1543 N N . THR A 1 197 ? 16.501 -9.934 -10.881 1.00 84.38 197 THR A N 1
ATOM 1544 C CA . THR A 1 197 ? 16.721 -10.045 -9.427 1.00 84.38 197 THR A CA 1
ATOM 1545 C C . THR A 1 197 ? 17.331 -8.773 -8.842 1.00 84.38 197 THR A C 1
ATOM 1547 O O . THR A 1 197 ? 17.110 -8.461 -7.681 1.00 84.38 197 THR A O 1
ATOM 1550 N N . GLU A 1 198 ? 18.036 -7.998 -9.667 1.00 82.38 198 GLU A N 1
ATOM 1551 C CA . GLU A 1 198 ? 18.540 -6.669 -9.324 1.00 82.38 198 GLU A CA 1
ATOM 1552 C C . GLU A 1 198 ? 17.646 -5.591 -9.937 1.00 82.38 198 GLU A C 1
ATOM 1554 O O . GLU A 1 198 ? 17.453 -5.540 -11.159 1.00 82.38 198 GLU A O 1
ATOM 1559 N N . TYR A 1 199 ? 17.093 -4.728 -9.090 1.00 85.44 199 TYR A N 1
ATOM 1560 C CA . TYR A 1 199 ? 16.150 -3.691 -9.491 1.00 85.44 199 TYR A CA 1
ATOM 1561 C C . TYR A 1 199 ? 16.072 -2.576 -8.449 1.00 85.44 199 TYR A C 1
ATOM 1563 O O . TYR A 1 199 ? 16.596 -2.665 -7.342 1.00 85.44 199 TYR A O 1
ATOM 1571 N N . GLN A 1 200 ? 15.390 -1.500 -8.817 1.00 81.56 200 GLN A N 1
ATOM 1572 C CA . GLN A 1 200 ? 15.058 -0.389 -7.937 1.00 81.56 200 GLN A CA 1
ATOM 1573 C C . GLN A 1 200 ? 13.539 -0.314 -7.823 1.00 81.56 200 GLN A C 1
ATOM 1575 O O . GLN A 1 200 ? 12.848 -0.337 -8.842 1.00 81.56 200 GLN A O 1
ATOM 1580 N N . VAL A 1 201 ? 13.021 -0.213 -6.600 1.00 78.75 201 VAL A N 1
ATOM 1581 C CA . VAL A 1 201 ? 11.596 0.037 -6.343 1.00 78.75 201 VAL A CA 1
ATOM 1582 C C . VAL A 1 201 ? 11.383 1.542 -6.242 1.00 78.75 201 VAL A C 1
ATOM 1584 O O . VAL A 1 201 ? 12.168 2.249 -5.607 1.00 78.75 201 VAL A O 1
ATOM 1587 N N . LEU A 1 202 ? 10.332 2.041 -6.889 1.00 74.88 202 LEU A N 1
ATOM 1588 C CA . LEU A 1 202 ? 9.931 3.429 -6.747 1.00 74.88 202 LEU A CA 1
ATOM 1589 C C . LEU A 1 202 ? 9.333 3.625 -5.355 1.00 74.88 202 LEU A C 1
ATOM 1591 O O . LEU A 1 202 ? 8.309 3.028 -5.011 1.00 74.88 202 LEU A O 1
ATOM 1595 N N . CYS A 1 203 ? 9.966 4.506 -4.590 1.00 71.50 203 CYS A N 1
ATOM 1596 C CA . CYS A 1 203 ? 9.502 4.919 -3.279 1.00 71.50 203 CYS A CA 1
ATOM 1597 C C . CYS A 1 203 ? 9.259 6.431 -3.291 1.00 71.50 203 CYS A C 1
ATOM 1599 O O . CYS A 1 203 ? 10.085 7.185 -3.802 1.00 71.50 203 CYS A O 1
ATOM 1601 N N . GLY A 1 204 ? 8.157 6.903 -2.717 1.00 61.03 204 GLY A N 1
ATOM 1602 C CA . GLY A 1 204 ? 7.892 8.335 -2.596 1.00 61.03 204 GLY A CA 1
ATOM 1603 C C . GLY A 1 204 ? 6.705 8.671 -1.691 1.00 61.03 204 GLY A C 1
ATOM 1604 O O . GLY A 1 204 ? 5.637 8.072 -1.787 1.00 61.03 204 GLY A O 1
ATOM 1605 N N . ARG A 1 205 ? 6.882 9.693 -0.836 1.00 51.62 205 ARG A N 1
ATOM 1606 C CA . ARG A 1 205 ? 5.772 10.433 -0.196 1.00 51.62 205 ARG A CA 1
ATOM 1607 C C . ARG A 1 205 ? 4.891 11.063 -1.302 1.00 51.62 205 ARG A C 1
ATOM 1609 O O . ARG A 1 205 ? 5.368 11.111 -2.434 1.00 51.62 205 ARG A O 1
ATOM 1616 N N . PRO A 1 206 ? 3.655 11.549 -1.046 1.00 45.88 206 PRO A N 1
ATOM 1617 C CA . PRO A 1 206 ? 2.627 11.793 -2.070 1.00 45.88 206 PRO A CA 1
ATOM 1618 C C . PRO A 1 206 ? 2.902 13.045 -2.929 1.00 45.88 206 PRO A C 1
ATOM 1620 O O . PRO A 1 206 ? 2.130 13.995 -2.981 1.00 45.88 206 PRO A O 1
ATOM 1623 N N . LEU A 1 207 ? 4.042 13.063 -3.613 1.00 42.31 207 LEU A N 1
ATOM 1624 C CA . LEU A 1 207 ? 4.340 13.927 -4.747 1.00 42.31 207 LEU A CA 1
ATOM 1625 C C . LEU A 1 207 ? 3.875 13.289 -6.054 1.00 42.31 207 LEU A C 1
ATOM 1627 O O . LEU A 1 207 ? 3.895 13.957 -7.080 1.00 42.31 207 LEU A O 1
ATOM 1631 N N . LEU A 1 208 ? 3.463 12.022 -6.014 1.00 49.06 208 LEU A N 1
ATOM 1632 C CA . LEU A 1 208 ? 2.872 11.314 -7.135 1.00 49.06 208 LEU A CA 1
ATOM 1633 C C . LEU A 1 208 ? 1.419 11.750 -7.242 1.00 49.06 208 LEU A C 1
ATOM 1635 O O . LEU A 1 208 ? 0.574 11.313 -6.464 1.00 49.06 208 LEU A O 1
ATOM 1639 N N . ARG A 1 209 ? 1.143 12.680 -8.155 1.00 46.78 209 ARG A N 1
ATOM 1640 C CA . ARG A 1 209 ? -0.231 13.073 -8.449 1.00 46.78 209 ARG A CA 1
ATOM 1641 C C . ARG A 1 209 ? -0.870 12.110 -9.444 1.00 46.78 209 ARG A C 1
ATOM 1643 O O . ARG A 1 209 ? -0.180 11.410 -10.183 1.00 46.78 209 ARG A O 1
ATOM 1650 N N . GLY A 1 210 ? -2.201 12.104 -9.369 1.00 49.34 210 GLY A N 1
ATOM 1651 C CA . GLY A 1 210 ? -3.122 11.130 -9.934 1.00 49.34 210 GLY A CA 1
ATOM 1652 C C . GLY A 1 210 ? -2.908 10.737 -11.390 1.00 49.34 210 GLY A C 1
ATOM 1653 O O . GLY A 1 210 ? -2.228 11.380 -12.179 1.00 49.34 210 GLY A O 1
ATOM 1654 N N . LEU A 1 211 ? -3.580 9.651 -11.738 1.00 48.28 211 LEU A N 1
ATOM 1655 C CA . LEU A 1 211 ? -3.668 9.126 -13.085 1.00 48.28 211 LEU A CA 1
ATOM 1656 C C . LEU A 1 211 ? -4.481 10.099 -13.963 1.00 48.28 211 LEU A C 1
ATOM 1658 O O . LEU A 1 211 ? -5.710 10.112 -13.903 1.00 48.28 211 LEU A O 1
ATOM 1662 N N . THR A 1 212 ? -3.820 10.901 -14.803 1.00 46.72 212 THR A N 1
ATOM 1663 C CA . THR A 1 212 ? -4.517 11.750 -15.790 1.00 46.72 212 THR A CA 1
ATOM 1664 C C . THR A 1 212 ? -4.825 10.963 -17.053 1.00 46.72 212 THR A C 1
ATOM 1666 O O . THR A 1 212 ? -3.894 10.540 -17.736 1.00 46.72 212 THR A O 1
ATOM 1669 N N . ARG A 1 213 ? -6.120 10.829 -17.377 1.00 49.31 213 ARG A N 1
ATOM 1670 C CA . ARG A 1 213 ? -6.585 10.291 -18.660 1.00 49.31 213 ARG A CA 1
ATOM 1671 C C . ARG A 1 213 ? -6.243 11.275 -19.772 1.00 49.31 213 ARG A C 1
ATOM 1673 O O . ARG A 1 213 ? -6.785 12.373 -19.777 1.00 49.31 213 ARG A O 1
ATOM 1680 N N . MET A 1 214 ? -5.385 10.890 -20.710 1.00 51.12 214 MET A N 1
ATOM 1681 C CA . MET A 1 214 ? -5.178 11.679 -21.933 1.00 51.12 214 MET A CA 1
ATOM 1682 C C . MET A 1 214 ? -6.042 11.132 -23.069 1.00 51.12 214 MET A C 1
ATOM 1684 O O . MET A 1 214 ? -6.207 9.916 -23.205 1.00 51.12 214 MET A O 1
ATOM 1688 N N . GLU A 1 215 ? -6.601 12.027 -23.874 1.00 47.69 215 GLU A N 1
ATOM 1689 C CA . GLU A 1 215 ? -7.431 11.676 -25.033 1.00 47.69 215 GLU A CA 1
ATOM 1690 C C . GLU A 1 215 ? -6.574 11.427 -26.286 1.00 47.69 215 GLU A C 1
ATOM 1692 O O . GLU A 1 215 ? -6.904 10.539 -27.068 1.00 47.69 215 GLU A O 1
ATOM 1697 N N . ASP A 1 216 ? -5.408 12.078 -26.381 1.00 50.59 216 ASP A N 1
ATOM 1698 C CA . ASP A 1 216 ? -4.436 11.911 -27.466 1.00 50.59 216 ASP A CA 1
ATOM 1699 C C . ASP A 1 216 ? -3.155 11.227 -26.970 1.00 50.59 216 ASP A C 1
ATOM 1701 O O . ASP A 1 216 ? -2.491 11.700 -26.046 1.00 50.59 216 ASP A O 1
ATOM 1705 N N . ALA A 1 217 ? -2.799 10.099 -27.592 1.00 48.78 217 ALA A N 1
ATOM 1706 C CA . ALA A 1 217 ? -1.619 9.298 -27.247 1.00 48.78 217 ALA A CA 1
ATOM 1707 C C . ALA A 1 217 ? -0.281 10.006 -27.547 1.00 48.78 217 ALA A C 1
ATOM 1709 O O . ALA A 1 217 ? 0.745 9.631 -26.988 1.00 48.78 217 ALA A O 1
ATOM 1710 N N . ASP A 1 218 ? -0.290 11.039 -28.391 1.00 48.59 218 ASP A N 1
ATOM 1711 C CA . ASP A 1 218 ? 0.930 11.676 -28.901 1.00 48.59 218 ASP A CA 1
ATOM 1712 C C . ASP A 1 218 ? 1.389 12.896 -28.093 1.00 48.59 218 ASP A C 1
ATOM 1714 O O . ASP A 1 218 ? 2.496 13.396 -28.296 1.00 48.59 218 ASP A O 1
ATOM 1718 N N . ILE A 1 219 ? 0.573 13.385 -27.158 1.00 51.44 219 ILE A N 1
ATOM 1719 C CA . ILE A 1 219 ? 0.961 14.516 -26.316 1.00 51.44 219 ILE A CA 1
ATOM 1720 C C . ILE A 1 219 ? 1.565 13.950 -25.042 1.00 51.44 219 ILE A C 1
ATOM 1722 O O . ILE A 1 219 ? 0.916 13.253 -24.276 1.00 51.44 219 ILE A O 1
ATOM 1726 N N . MET A 1 220 ? 2.835 14.230 -24.799 1.00 53.88 220 MET A N 1
ATOM 1727 C CA . MET A 1 220 ? 3.482 13.829 -23.565 1.00 53.88 220 MET A CA 1
ATOM 1728 C C . MET A 1 220 ? 3.401 14.973 -22.546 1.00 53.88 220 MET A C 1
ATOM 1730 O O . MET A 1 220 ? 3.775 16.102 -22.860 1.00 53.88 220 MET A O 1
ATOM 1734 N N . MET A 1 221 ? 2.927 14.704 -21.321 1.00 55.66 221 MET A N 1
ATOM 1735 C CA . MET A 1 221 ? 2.903 15.735 -20.276 1.00 55.66 221 MET A CA 1
ATOM 1736 C C . MET A 1 221 ? 4.338 16.097 -19.848 1.00 55.66 221 MET A C 1
ATOM 1738 O O . MET A 1 221 ? 5.093 15.189 -19.496 1.00 55.66 221 MET A O 1
ATOM 1742 N N . PRO A 1 222 ? 4.703 17.394 -19.777 1.00 56.47 222 PRO A N 1
ATOM 1743 C CA . PRO A 1 222 ? 6.027 17.840 -19.324 1.00 56.47 222 PRO A CA 1
ATOM 1744 C C . PRO A 1 222 ? 6.429 17.352 -17.923 1.00 56.47 222 PRO A C 1
ATOM 1746 O O . PRO A 1 222 ? 7.605 17.362 -17.578 1.00 56.47 222 PRO A O 1
ATOM 1749 N N . GLU A 1 223 ? 5.456 16.943 -17.106 1.00 59.06 223 GLU A N 1
ATOM 1750 C CA . GLU A 1 223 ? 5.642 16.557 -15.702 1.00 59.06 223 GLU A CA 1
ATOM 1751 C C . GLU A 1 223 ? 5.683 15.034 -15.479 1.00 59.06 223 GLU A C 1
ATOM 1753 O O . GLU A 1 223 ? 5.802 14.587 -14.335 1.00 59.06 223 GLU A O 1
ATOM 1758 N N . ALA A 1 224 ? 5.563 14.227 -16.541 1.00 63.53 224 ALA A N 1
ATOM 1759 C CA . ALA A 1 224 ? 5.555 12.772 -16.432 1.00 63.53 224 ALA A CA 1
ATOM 1760 C C . ALA A 1 224 ? 6.844 12.241 -15.785 1.00 63.53 224 ALA A C 1
ATOM 1762 O O . ALA A 1 224 ? 7.955 12.647 -16.131 1.00 63.53 224 ALA A O 1
ATOM 1763 N N . LEU A 1 225 ? 6.703 11.286 -14.864 1.00 71.00 225 LEU A N 1
ATOM 1764 C CA . LEU A 1 225 ? 7.831 10.691 -14.164 1.00 71.00 225 LEU A CA 1
ATOM 1765 C C . LEU A 1 225 ? 8.643 9.814 -15.122 1.00 71.00 225 LEU A C 1
ATOM 1767 O O . LEU A 1 225 ? 8.265 8.674 -15.419 1.00 71.00 225 LEU A O 1
ATOM 1771 N N . GLN A 1 226 ? 9.786 10.335 -15.570 1.00 77.94 226 GLN A N 1
ATOM 1772 C CA . GLN A 1 226 ? 10.783 9.533 -16.265 1.00 77.94 226 GLN A CA 1
ATOM 1773 C C . GLN A 1 226 ? 11.315 8.472 -15.304 1.00 77.94 226 GLN A C 1
ATOM 1775 O O . GLN A 1 226 ? 11.953 8.767 -14.294 1.00 77.94 226 GLN A O 1
ATOM 1780 N N . ALA A 1 227 ? 11.042 7.219 -15.632 1.00 77.19 227 ALA A N 1
ATOM 1781 C CA . ALA A 1 227 ? 11.418 6.075 -14.822 1.00 77.19 227 ALA A CA 1
ATOM 1782 C C . ALA A 1 227 ? 12.587 5.297 -15.428 1.00 77.19 227 ALA A C 1
ATOM 1784 O O . ALA A 1 227 ? 13.198 4.495 -14.730 1.00 77.19 227 ALA A O 1
ATOM 1785 N N . GLY A 1 228 ? 12.952 5.562 -16.681 1.00 83.38 228 GLY A N 1
ATOM 1786 C CA . GLY A 1 228 ? 14.017 4.849 -17.365 1.00 83.38 228 GLY A CA 1
ATOM 1787 C C . GLY A 1 228 ? 14.538 5.559 -18.608 1.00 83.38 228 GLY A C 1
ATOM 1788 O O . GLY A 1 228 ? 14.157 6.695 -18.906 1.00 83.38 228 GLY A O 1
ATOM 1789 N N . HIS A 1 229 ? 15.419 4.876 -19.329 1.00 85.31 229 HIS A N 1
ATOM 1790 C CA . HIS A 1 229 ? 15.906 5.298 -20.636 1.00 85.31 229 HIS A CA 1
ATOM 1791 C C . HIS A 1 229 ? 16.400 4.098 -21.452 1.00 85.31 229 HIS A C 1
ATOM 1793 O O . HIS A 1 229 ? 16.804 3.078 -20.887 1.00 85.31 229 HIS A O 1
ATOM 1799 N N . THR A 1 230 ? 16.394 4.225 -22.777 1.00 86.62 230 THR A N 1
ATOM 1800 C CA . THR A 1 230 ? 17.031 3.247 -23.663 1.00 86.62 230 THR A CA 1
ATOM 1801 C C . THR A 1 230 ? 18.555 3.398 -23.665 1.00 86.62 230 THR A C 1
ATOM 1803 O O . THR A 1 230 ? 19.098 4.370 -23.131 1.00 86.62 230 THR A O 1
ATOM 1806 N N . ASP A 1 231 ? 19.252 2.455 -24.290 1.00 88.69 231 ASP A N 1
ATOM 1807 C CA . ASP A 1 231 ? 20.690 2.513 -24.586 1.00 88.69 231 ASP A CA 1
ATOM 1808 C C . ASP A 1 231 ? 21.093 3.770 -25.384 1.00 88.69 231 ASP A C 1
ATOM 1810 O O . ASP A 1 231 ? 22.176 4.320 -25.195 1.00 88.69 231 ASP A O 1
ATOM 1814 N N . LYS A 1 232 ? 20.186 4.271 -26.230 1.00 87.50 232 LYS A N 1
ATOM 1815 C CA . LYS A 1 232 ? 20.326 5.521 -26.997 1.00 87.50 232 LYS A CA 1
ATOM 1816 C C . LYS A 1 232 ? 19.924 6.774 -26.217 1.00 87.50 232 LYS A C 1
ATOM 1818 O O . LYS A 1 232 ? 19.980 7.874 -26.761 1.00 87.50 232 LYS A O 1
ATOM 1823 N N . GLY A 1 233 ? 19.501 6.621 -24.963 1.00 82.50 233 GLY A N 1
ATOM 1824 C CA . GLY A 1 233 ? 19.071 7.722 -24.105 1.00 82.50 233 GLY A CA 1
ATOM 1825 C C . GLY A 1 233 ? 17.635 8.193 -24.342 1.00 82.50 233 GLY A C 1
ATOM 1826 O O . GLY A 1 233 ? 17.251 9.227 -23.800 1.00 82.50 233 GLY A O 1
ATOM 1827 N N . GLU A 1 234 ? 16.820 7.461 -25.112 1.00 82.44 234 GLU A N 1
ATOM 1828 C CA . GLU A 1 234 ? 15.398 7.799 -25.256 1.00 82.44 234 GLU A CA 1
ATOM 1829 C C . GLU A 1 234 ? 14.695 7.603 -23.907 1.00 82.44 234 GLU A C 1
ATOM 1831 O O . GLU A 1 234 ? 14.842 6.537 -23.302 1.00 82.44 234 GLU A O 1
ATOM 1836 N N . PRO A 1 235 ? 13.931 8.585 -23.407 1.00 76.69 235 PRO A N 1
ATOM 1837 C CA . PRO A 1 235 ? 13.347 8.496 -22.080 1.00 76.69 235 PRO A CA 1
ATOM 1838 C C . PRO A 1 235 ? 12.180 7.502 -22.044 1.00 76.69 235 PRO A C 1
ATOM 1840 O O . PRO A 1 235 ? 11.371 7.425 -22.969 1.00 76.69 235 PRO A O 1
ATOM 1843 N N . LEU A 1 236 ? 12.085 6.755 -20.942 1.00 79.00 236 LEU A N 1
ATOM 1844 C CA . LEU A 1 236 ? 11.007 5.809 -20.660 1.00 79.00 236 LEU A CA 1
ATOM 1845 C C . LEU A 1 236 ? 10.278 6.217 -19.382 1.00 79.00 236 LEU A C 1
ATOM 1847 O O . LEU A 1 236 ? 10.889 6.690 -18.421 1.00 79.00 236 LEU A O 1
ATOM 1851 N N . PHE A 1 237 ? 8.974 5.980 -19.346 1.00 76.00 237 PHE A N 1
ATOM 1852 C CA . PHE A 1 237 ? 8.098 6.472 -18.284 1.00 76.00 237 PHE A CA 1
ATOM 1853 C C . PHE A 1 237 ? 7.222 5.361 -17.721 1.00 76.00 237 PHE A C 1
ATOM 1855 O O . PHE A 1 237 ? 6.956 4.367 -18.400 1.00 76.00 237 PHE A O 1
ATOM 1862 N N . LEU A 1 238 ? 6.762 5.563 -16.485 1.00 72.75 238 LEU A N 1
ATOM 1863 C CA . LEU A 1 238 ? 5.758 4.709 -15.856 1.00 72.75 238 LEU A CA 1
ATOM 1864 C C . LEU A 1 238 ? 4.369 5.063 -16.390 1.00 72.75 238 LEU A C 1
ATOM 1866 O O . LEU A 1 238 ? 3.927 6.207 -16.264 1.00 72.75 238 LEU A O 1
ATOM 1870 N N . GLY A 1 239 ? 3.689 4.072 -16.959 1.00 65.19 239 GLY A N 1
ATOM 1871 C CA . GLY A 1 239 ? 2.278 4.168 -17.316 1.00 65.19 239 GLY A CA 1
ATOM 1872 C C . GLY A 1 239 ? 1.410 3.374 -16.348 1.00 65.19 239 GLY A C 1
ATOM 1873 O O . GLY A 1 239 ? 1.914 2.546 -15.587 1.00 65.19 239 GLY A O 1
ATOM 1874 N N . PHE A 1 240 ? 0.100 3.598 -16.413 1.00 63.22 240 PHE A N 1
ATOM 1875 C CA . PHE A 1 240 ? -0.892 2.696 -15.838 1.00 63.22 240 PHE A CA 1
ATOM 1876 C C . PHE A 1 240 ? -1.951 2.337 -16.882 1.00 63.22 240 PHE A C 1
ATOM 1878 O O . PHE A 1 240 ? -2.291 3.151 -17.743 1.00 63.22 240 PHE A O 1
ATOM 1885 N N . ASP A 1 241 ? -2.496 1.125 -16.802 1.00 57.72 241 ASP A N 1
ATOM 1886 C CA . ASP A 1 241 ? -3.611 0.710 -17.648 1.00 57.72 241 ASP A CA 1
ATOM 1887 C C . ASP A 1 241 ? -4.959 1.235 -17.119 1.00 57.72 241 ASP A C 1
ATOM 1889 O O . ASP A 1 241 ? -5.068 1.833 -16.048 1.00 57.72 241 ASP A O 1
ATOM 1893 N N . SER A 1 242 ? -6.033 0.954 -17.864 1.00 53.16 242 SER A N 1
ATOM 1894 C CA . SER A 1 242 ? -7.420 1.266 -17.469 1.00 53.16 242 SER A CA 1
ATOM 1895 C C . SER A 1 242 ? -7.873 0.661 -16.130 1.00 53.16 242 SER A C 1
ATOM 1897 O O . SER A 1 242 ? -8.922 1.039 -15.611 1.00 53.16 242 SER A O 1
ATOM 1899 N N . ARG A 1 243 ? -7.106 -0.279 -15.567 1.00 53.12 243 ARG A N 1
ATOM 1900 C CA . ARG A 1 243 ? -7.340 -0.916 -14.267 1.00 53.12 243 ARG A CA 1
ATOM 1901 C C . ARG A 1 243 ? -6.383 -0.389 -13.194 1.00 53.12 243 ARG A C 1
ATOM 1903 O O . ARG A 1 243 ? -6.322 -0.977 -12.116 1.00 53.12 243 ARG A O 1
ATOM 1910 N N . GLN A 1 244 ? -5.673 0.706 -13.475 1.00 53.75 244 GLN A N 1
ATOM 1911 C CA . GLN A 1 244 ? -4.704 1.339 -12.582 1.00 53.75 244 GLN A CA 1
ATOM 1912 C C . GLN A 1 244 ? -3.551 0.401 -12.189 1.00 53.75 244 GLN A C 1
ATOM 1914 O O . GLN A 1 244 ? -3.020 0.484 -11.082 1.00 53.75 244 GLN A O 1
ATOM 1919 N N . GLN A 1 245 ? -3.160 -0.508 -13.083 1.00 57.06 245 GLN A N 1
ATOM 1920 C CA . GLN A 1 245 ? -1.976 -1.349 -12.910 1.00 57.06 245 GLN A CA 1
ATOM 1921 C C . GLN A 1 245 ? -0.804 -0.722 -13.656 1.00 57.06 245 GLN A C 1
ATOM 1923 O O . GLN A 1 245 ? -0.984 -0.316 -14.799 1.00 57.06 245 GLN A O 1
ATOM 1928 N N . VAL A 1 246 ? 0.378 -0.640 -13.038 1.00 58.44 246 VAL A N 1
ATOM 1929 C CA . VAL A 1 246 ? 1.574 -0.107 -13.695 1.00 58.44 246 VAL A CA 1
ATOM 1930 C C . VAL A 1 246 ? 1.910 -0.964 -14.894 1.00 58.44 246 VAL A C 1
ATOM 1932 O O . VAL A 1 246 ? 2.112 -2.179 -14.817 1.00 58.44 246 VAL A O 1
ATOM 1935 N N . THR A 1 247 ? 2.015 -0.272 -16.006 1.00 58.47 247 THR A N 1
ATOM 1936 C CA . THR A 1 247 ? 2.382 -0.786 -17.300 1.00 58.47 247 THR A CA 1
ATOM 1937 C C . THR A 1 247 ? 3.822 -0.367 -17.552 1.00 58.47 247 THR A C 1
ATOM 1939 O O . THR A 1 247 ? 4.197 0.801 -17.434 1.00 58.47 247 THR A O 1
ATOM 1942 N N . GLY A 1 248 ? 4.661 -1.375 -17.776 1.00 60.38 248 GLY A N 1
ATOM 1943 C CA . GLY A 1 248 ? 6.098 -1.296 -17.568 1.00 60.38 248 GLY A CA 1
ATOM 1944 C C . GLY A 1 248 ? 6.804 -0.216 -18.373 1.00 60.38 248 GLY A C 1
ATOM 1945 O O . GLY A 1 248 ? 7.790 0.309 -17.889 1.00 60.38 248 GLY A O 1
ATOM 1946 N N . GLN A 1 249 ? 6.326 0.170 -19.554 1.00 66.75 249 GLN A N 1
ATOM 1947 C CA . GLN A 1 249 ? 7.053 1.126 -20.388 1.00 66.75 249 GLN A CA 1
ATOM 1948 C C . GLN A 1 249 ? 6.101 1.951 -21.247 1.00 66.75 249 GLN A C 1
ATOM 1950 O O . GLN A 1 249 ? 5.257 1.381 -21.928 1.00 66.75 249 GLN A O 1
ATOM 1955 N N . VAL A 1 250 ? 6.255 3.278 -21.275 1.00 61.91 250 VAL A N 1
ATOM 1956 C CA . VAL A 1 250 ? 5.650 4.128 -22.316 1.00 61.91 250 VAL A CA 1
ATOM 1957 C C . VAL A 1 250 ? 6.734 4.629 -23.270 1.00 61.91 250 VAL A C 1
ATOM 1959 O O . VAL A 1 250 ? 7.718 5.217 -22.821 1.00 61.91 250 VAL A O 1
ATOM 1962 N N . ARG A 1 251 ? 6.553 4.403 -24.577 1.00 64.38 251 ARG A N 1
ATOM 1963 C CA . ARG 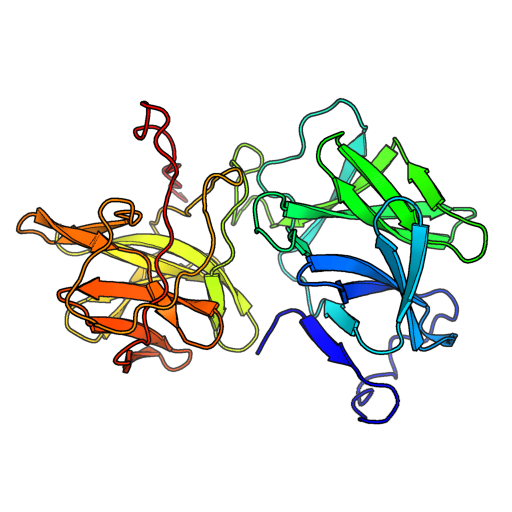A 1 251 ? 7.422 4.899 -25.660 1.00 64.38 251 ARG A CA 1
ATOM 1964 C C . ARG A 1 251 ? 6.549 5.363 -26.827 1.00 64.38 251 ARG A C 1
ATOM 1966 O O . ARG A 1 251 ? 5.749 4.579 -27.326 1.00 64.38 251 ARG A O 1
ATOM 1973 N N . GLY A 1 252 ? 6.696 6.622 -27.251 1.00 59.41 252 GLY A N 1
ATOM 1974 C CA . GLY A 1 252 ? 5.958 7.180 -28.396 1.00 59.41 252 GLY A CA 1
ATOM 1975 C C . GLY A 1 252 ? 4.436 7.023 -28.288 1.00 59.41 252 GLY A C 1
ATOM 1976 O O . GLY A 1 252 ? 3.812 6.533 -29.221 1.00 59.41 252 GLY A O 1
ATOM 1977 N N . GLY A 1 253 ? 3.860 7.308 -27.114 1.00 54.94 253 GLY A N 1
ATOM 1978 C CA . GLY A 1 253 ? 2.414 7.185 -26.874 1.00 54.94 253 GLY A CA 1
ATOM 1979 C C . GLY A 1 253 ? 1.883 5.758 -26.705 1.00 54.94 253 GLY A C 1
ATOM 1980 O O . GLY A 1 253 ? 0.714 5.558 -26.379 1.00 54.94 253 GLY A O 1
ATOM 1981 N N . VAL A 1 254 ? 2.730 4.742 -26.888 1.00 59.16 254 VAL A N 1
ATOM 1982 C CA . VAL A 1 254 ? 2.366 3.333 -26.715 1.00 59.16 254 VAL A CA 1
ATOM 1983 C C . VAL A 1 254 ? 2.850 2.842 -25.370 1.00 59.16 254 VAL A C 1
ATOM 1985 O O . VAL A 1 254 ? 3.993 3.081 -24.979 1.00 59.16 254 VAL A O 1
ATOM 1988 N N . CYS A 1 255 ? 1.979 2.116 -24.679 1.00 62.69 255 CYS A N 1
ATOM 1989 C CA . CYS A 1 255 ? 2.294 1.560 -23.388 1.00 62.69 255 CYS A CA 1
ATOM 1990 C C . CYS A 1 255 ? 2.364 0.029 -23.425 1.00 62.69 255 CYS A C 1
ATOM 1992 O O . CYS A 1 255 ? 1.462 -0.661 -23.901 1.00 62.69 255 CYS A O 1
ATOM 1994 N N . TYR A 1 256 ? 3.456 -0.505 -22.905 1.00 65.12 256 TYR A N 1
ATOM 1995 C CA . TYR A 1 256 ? 3.747 -1.925 -22.880 1.00 65.12 256 TYR A CA 1
ATOM 1996 C C . TYR A 1 256 ? 3.421 -2.469 -21.494 1.00 65.12 256 TYR A C 1
ATOM 1998 O O . TYR A 1 256 ? 3.876 -1.935 -20.479 1.00 65.12 256 TYR A O 1
ATOM 2006 N N . VAL A 1 257 ? 2.613 -3.529 -21.447 1.00 64.19 257 VAL A N 1
ATOM 2007 C CA . VAL A 1 257 ? 2.108 -4.105 -20.198 1.00 64.19 257 VAL A CA 1
ATOM 2008 C C . VAL A 1 257 ? 2.651 -5.511 -20.011 1.00 64.19 257 VAL A C 1
ATOM 2010 O O . VAL A 1 257 ? 2.499 -6.381 -20.873 1.00 64.19 257 VAL A O 1
ATOM 2013 N N . THR A 1 258 ? 3.250 -5.751 -18.850 1.00 58.19 258 THR A N 1
ATOM 2014 C CA . THR A 1 258 ? 3.641 -7.083 -18.400 1.00 58.19 258 THR A CA 1
ATOM 2015 C C . THR A 1 258 ? 2.395 -7.811 -17.899 1.00 58.19 258 THR A C 1
ATOM 2017 O O . THR A 1 258 ? 1.674 -7.315 -17.036 1.00 58.19 258 THR A O 1
ATOM 2020 N N . THR A 1 259 ? 2.105 -8.993 -18.446 1.00 52.75 259 THR A N 1
ATOM 2021 C CA . THR A 1 259 ? 0.968 -9.811 -17.993 1.00 52.75 259 THR A CA 1
ATOM 2022 C C . THR A 1 259 ? 1.427 -11.057 -17.242 1.00 52.75 259 THR A C 1
ATOM 2024 O O . THR A 1 259 ? 2.544 -11.538 -17.420 1.00 52.75 259 THR A O 1
ATOM 2027 N N . VAL A 1 260 ? 0.518 -11.612 -16.433 1.00 46.94 260 VAL A N 1
ATOM 2028 C CA . VAL A 1 260 ? 0.694 -12.816 -15.589 1.00 46.94 260 VAL A CA 1
ATOM 2029 C C . VAL A 1 260 ? 1.259 -14.030 -16.332 1.00 46.94 260 VAL A C 1
ATOM 2031 O O . VAL A 1 260 ? 1.843 -14.913 -15.720 1.00 46.94 260 VAL A O 1
ATOM 2034 N N . ALA A 1 261 ? 1.087 -14.087 -17.651 1.00 47.56 261 ALA A N 1
ATOM 2035 C CA . ALA A 1 261 ? 1.452 -15.237 -18.465 1.00 47.56 261 ALA A CA 1
ATOM 2036 C C . ALA A 1 261 ? 2.861 -15.138 -19.087 1.00 47.56 261 ALA A C 1
ATOM 2038 O O . ALA A 1 261 ? 3.167 -15.890 -20.001 1.00 47.56 261 ALA A O 1
ATOM 2039 N N . SER A 1 262 ? 3.732 -14.238 -18.612 1.00 48.81 262 SER A N 1
ATOM 2040 C CA . SER A 1 262 ? 5.064 -13.979 -19.205 1.00 48.81 262 SER A CA 1
ATOM 2041 C C . SER A 1 262 ? 5.025 -13.409 -20.632 1.00 48.81 262 SER A C 1
ATOM 2043 O O . SER A 1 262 ? 6.057 -13.312 -21.290 1.00 48.81 262 SER A O 1
ATOM 2045 N N . PHE A 1 263 ? 3.848 -12.995 -21.107 1.00 48.75 263 PHE A N 1
ATOM 2046 C CA . PHE A 1 263 ? 3.680 -12.335 -22.397 1.00 48.75 263 PHE A CA 1
ATOM 2047 C C . PHE A 1 263 ? 3.610 -10.819 -22.206 1.00 48.75 263 PHE A C 1
ATOM 2049 O O . PHE A 1 263 ? 2.902 -10.323 -21.318 1.00 48.75 263 PHE A O 1
ATOM 2056 N N . CYS A 1 264 ? 4.318 -10.087 -23.067 1.00 51.84 264 CYS A N 1
ATOM 2057 C CA . CYS A 1 264 ? 4.066 -8.669 -23.269 1.00 51.84 264 CYS A CA 1
ATOM 2058 C C . CYS A 1 264 ? 2.721 -8.539 -23.985 1.00 51.84 264 CYS A C 1
ATOM 2060 O O . CYS A 1 264 ? 2.490 -9.179 -25.014 1.00 51.84 264 CYS A O 1
ATOM 2062 N N . ARG A 1 265 ? 1.813 -7.731 -23.441 1.00 57.84 265 ARG A N 1
ATOM 2063 C CA . ARG A 1 265 ? 0.689 -7.223 -24.223 1.00 57.84 265 ARG A CA 1
ATOM 2064 C C . ARG A 1 265 ? 0.974 -5.772 -24.556 1.00 57.84 265 ARG A C 1
ATOM 2066 O O . ARG A 1 265 ? 1.101 -4.939 -23.659 1.00 57.84 265 ARG A O 1
ATOM 2073 N N . VAL A 1 266 ? 1.014 -5.476 -25.850 1.00 55.28 266 VAL A N 1
ATOM 2074 C CA . VAL A 1 266 ? 0.923 -4.101 -26.331 1.00 55.28 266 VAL A CA 1
ATOM 2075 C C . VAL A 1 266 ? -0.521 -3.672 -26.134 1.00 55.28 266 VAL A C 1
ATOM 2077 O O . VAL A 1 266 ? -1.430 -4.157 -26.810 1.00 55.28 266 VAL A O 1
ATOM 2080 N N . VAL A 1 267 ? -0.748 -2.796 -25.164 1.00 54.03 267 VAL A N 1
ATOM 2081 C CA . VAL A 1 267 ? -2.044 -2.156 -24.982 1.00 54.03 267 VAL A CA 1
ATOM 2082 C C . VAL A 1 267 ? -1.845 -0.720 -25.430 1.00 54.03 267 VAL A C 1
ATOM 2084 O O . VAL A 1 267 ? -1.052 0.006 -24.838 1.00 54.03 267 VAL A O 1
ATOM 2087 N N . ARG A 1 268 ? -2.568 -0.275 -26.465 1.00 46.50 268 ARG A N 1
ATOM 2088 C CA . ARG A 1 268 ? -2.737 1.169 -26.680 1.00 46.50 268 ARG A CA 1
ATOM 2089 C C . ARG A 1 268 ? -3.454 1.699 -25.445 1.00 46.50 268 ARG A C 1
ATOM 2091 O O . ARG A 1 268 ? -4.670 1.565 -25.328 1.00 46.50 268 ARG A O 1
ATOM 2098 N N . CYS A 1 269 ? -2.689 2.155 -24.461 1.00 46.00 269 CYS A N 1
ATOM 2099 C CA . CYS A 1 269 ? -3.267 2.599 -23.215 1.00 46.00 269 CYS A CA 1
ATOM 2100 C C . CYS A 1 269 ? -3.989 3.907 -23.484 1.00 46.00 269 CYS A C 1
ATOM 2102 O O . CYS A 1 269 ? -3.437 4.840 -24.058 1.00 46.00 269 CYS A O 1
ATOM 2104 N N . LEU A 1 270 ? -5.219 3.972 -22.988 1.00 44.50 270 LEU A N 1
ATOM 2105 C CA . LEU A 1 270 ? -5.806 5.217 -22.528 1.00 44.50 270 LEU A CA 1
ATOM 2106 C C . LEU A 1 270 ? -4.991 5.665 -21.308 1.00 44.50 270 LEU A C 1
ATOM 2108 O O . LEU A 1 270 ? -5.353 5.404 -20.171 1.00 44.50 270 LEU A O 1
ATOM 2112 N N . ASN A 1 271 ? -3.814 6.203 -21.624 1.00 49.84 271 ASN A N 1
ATOM 2113 C CA . ASN A 1 271 ? -3.063 7.259 -20.976 1.00 49.84 271 ASN A CA 1
ATOM 2114 C C . ASN A 1 271 ? -3.334 7.471 -19.491 1.00 49.84 271 ASN A C 1
ATOM 2116 O O . ASN A 1 271 ? -4.270 8.176 -19.153 1.00 49.84 271 ASN A O 1
ATOM 2120 N N . TYR A 1 272 ? -2.458 6.972 -18.627 1.00 49.16 272 TYR A N 1
ATOM 2121 C CA . TYR A 1 272 ? -2.360 7.450 -17.257 1.00 49.16 272 TYR A CA 1
ATOM 2122 C C . TYR A 1 272 ? -0.889 7.598 -16.892 1.00 49.16 272 TYR A C 1
ATOM 2124 O O . TYR A 1 272 ? -0.149 6.614 -16.862 1.00 49.16 272 TYR A O 1
ATOM 2132 N N . TRP A 1 273 ? -0.468 8.836 -16.648 1.00 52.06 273 TRP A N 1
ATOM 2133 C CA . TRP A 1 273 ? 0.912 9.167 -16.308 1.00 52.06 273 TRP A CA 1
ATOM 2134 C C . TRP A 1 273 ? 1.011 9.540 -14.838 1.00 52.06 273 TRP A C 1
ATOM 2136 O O . TRP A 1 273 ? 0.200 10.316 -14.335 1.00 52.06 273 TRP A O 1
ATOM 2146 N N . LEU A 1 274 ? 2.041 9.022 -14.177 1.00 53.31 274 LEU A N 1
ATOM 2147 C CA . LEU A 1 274 ? 2.459 9.510 -12.873 1.00 53.31 274 LEU A CA 1
ATOM 2148 C C . LEU A 1 274 ? 3.219 10.822 -13.080 1.00 53.31 274 LEU A C 1
ATOM 2150 O O . LEU A 1 274 ? 4.121 10.860 -13.915 1.00 53.31 274 LEU A O 1
ATOM 2154 N N . TYR A 1 275 ? 2.906 11.876 -12.334 1.00 51.34 275 TYR A N 1
ATOM 2155 C CA . TYR A 1 275 ? 3.640 13.138 -12.432 1.00 51.34 275 TYR A CA 1
ATOM 2156 C C . TYR A 1 275 ? 4.020 13.681 -11.059 1.00 51.34 275 TYR A C 1
ATOM 2158 O O . TYR A 1 275 ? 3.333 13.430 -10.066 1.00 51.34 275 TYR A O 1
ATOM 2166 N N . THR A 1 276 ? 5.137 14.412 -11.004 1.00 44.56 276 THR A N 1
ATOM 2167 C CA . THR A 1 276 ? 5.616 15.065 -9.778 1.00 44.56 276 THR A CA 1
ATOM 2168 C C . THR A 1 276 ? 5.458 16.570 -9.887 1.00 44.56 276 THR A C 1
ATOM 2170 O O . THR A 1 276 ? 5.918 17.150 -10.867 1.00 44.56 276 THR A O 1
ATOM 2173 N N . LYS A 1 277 ? 4.901 17.233 -8.866 1.00 38.25 277 LYS A N 1
ATOM 2174 C CA . LYS A 1 277 ? 4.963 18.700 -8.805 1.00 38.25 277 LYS A CA 1
ATOM 2175 C C . LYS A 1 277 ? 6.409 19.131 -8.533 1.00 38.25 277 LYS A C 1
ATOM 2177 O O . LYS A 1 277 ? 7.051 18.621 -7.615 1.00 38.25 277 LYS A O 1
ATOM 2182 N N . THR A 1 278 ? 6.914 20.070 -9.325 1.00 35.09 278 THR A N 1
ATOM 2183 C CA . THR A 1 278 ? 8.256 20.649 -9.218 1.00 35.09 278 THR A CA 1
ATOM 2184 C C . THR A 1 278 ? 8.492 21.260 -7.834 1.00 35.09 278 THR A C 1
ATOM 2186 O O . THR A 1 278 ? 7.998 22.337 -7.519 1.00 35.09 278 THR A O 1
ATOM 2189 N N . TYR A 1 279 ? 9.322 20.600 -7.030 1.00 32.34 279 TYR A N 1
ATOM 2190 C CA . TYR A 1 279 ? 10.164 21.252 -6.027 1.00 32.34 279 TYR A CA 1
ATOM 2191 C C . TYR A 1 279 ? 11.605 20.831 -6.300 1.00 32.34 279 TYR A C 1
ATOM 2193 O O . TYR A 1 279 ? 12.048 19.825 -5.769 1.00 32.34 279 TYR A O 1
ATOM 2201 N N . ALA A 1 280 ? 12.268 21.564 -7.200 1.00 28.00 280 ALA A N 1
ATOM 2202 C CA . ALA A 1 280 ? 1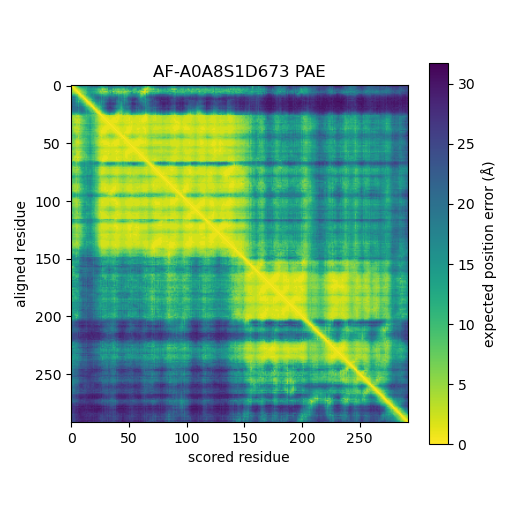3.711 21.790 -7.398 1.00 28.00 280 ALA A CA 1
ATOM 2203 C C . ALA A 1 280 ? 14.791 20.711 -7.095 1.00 28.00 280 ALA A C 1
ATOM 2205 O O . ALA A 1 280 ? 15.959 21.012 -7.281 1.00 28.00 280 ALA A O 1
ATOM 2206 N N . ASN A 1 281 ? 14.494 19.478 -6.678 1.00 33.28 281 ASN A N 1
ATOM 2207 C CA . ASN A 1 281 ? 15.486 18.490 -6.240 1.00 33.28 281 ASN A CA 1
ATOM 2208 C C . ASN A 1 281 ? 15.018 17.056 -6.554 1.00 33.28 281 ASN A C 1
ATOM 2210 O O . ASN A 1 281 ? 14.655 16.288 -5.667 1.00 33.28 281 ASN A O 1
ATOM 2214 N N . GLN A 1 282 ? 15.036 16.674 -7.834 1.00 35.88 282 GLN A N 1
ATOM 2215 C CA . GLN A 1 282 ? 14.618 15.343 -8.310 1.00 35.88 282 GLN A CA 1
ATOM 2216 C C . GLN A 1 282 ? 15.681 14.225 -8.186 1.00 35.88 282 GLN A C 1
ATOM 2218 O O . GLN A 1 282 ? 15.458 13.116 -8.658 1.00 35.88 282 GLN A O 1
ATOM 2223 N N . GLN A 1 283 ? 16.826 14.436 -7.531 1.00 32.31 283 GLN A N 1
ATOM 2224 C CA . GLN A 1 283 ? 17.933 13.459 -7.582 1.00 32.31 283 GLN A CA 1
ATOM 2225 C C . GLN A 1 283 ? 17.981 12.399 -6.456 1.00 32.31 283 GLN A C 1
ATOM 2227 O O . GLN A 1 283 ? 18.951 11.650 -6.385 1.00 32.31 283 GLN A O 1
ATOM 2232 N N . LYS A 1 284 ? 16.966 12.264 -5.587 1.00 32.19 284 LYS A N 1
ATOM 2233 C CA . LYS A 1 284 ? 17.016 11.328 -4.432 1.00 32.19 284 LYS A CA 1
ATOM 2234 C C . LYS A 1 284 ? 15.765 10.449 -4.219 1.00 32.19 284 LYS A C 1
ATOM 2236 O O . LYS A 1 284 ? 15.368 10.229 -3.082 1.00 32.19 284 LYS A O 1
ATOM 2241 N N . LEU A 1 285 ? 15.131 9.938 -5.280 1.00 39.34 285 LEU A N 1
ATOM 2242 C CA . LEU A 1 285 ? 13.893 9.127 -5.164 1.00 39.34 285 LEU A CA 1
ATOM 2243 C C . LEU A 1 285 ? 14.026 7.634 -5.529 1.00 39.34 285 LEU A C 1
ATOM 2245 O O . LEU A 1 285 ? 13.043 6.904 -5.464 1.00 39.34 285 LEU A O 1
ATOM 2249 N N . ALA A 1 286 ? 15.221 7.147 -5.868 1.00 36.19 286 ALA A N 1
ATOM 2250 C CA . ALA A 1 286 ? 15.456 5.722 -6.115 1.00 36.19 286 ALA A CA 1
ATOM 2251 C C . ALA A 1 286 ? 16.493 5.182 -5.125 1.00 36.19 286 ALA A C 1
ATOM 2253 O O . ALA A 1 286 ? 17.654 5.589 -5.168 1.00 36.19 286 ALA A O 1
ATOM 2254 N N . LEU A 1 287 ? 16.084 4.267 -4.241 1.00 34.78 287 LEU A N 1
ATOM 2255 C CA . LEU A 1 287 ? 17.036 3.459 -3.480 1.00 34.78 287 LEU A CA 1
ATOM 2256 C C . LEU A 1 287 ? 17.586 2.355 -4.392 1.00 34.78 287 LEU A C 1
ATOM 2258 O O . LEU A 1 287 ? 16.832 1.639 -5.051 1.00 34.78 287 LEU A O 1
ATOM 2262 N N . ASN A 1 288 ? 18.912 2.224 -4.427 1.00 30.70 288 ASN A N 1
ATOM 2263 C CA . ASN A 1 288 ? 19.585 1.062 -4.996 1.00 30.70 288 ASN A CA 1
ATOM 2264 C C . ASN A 1 288 ? 19.410 -0.108 -4.026 1.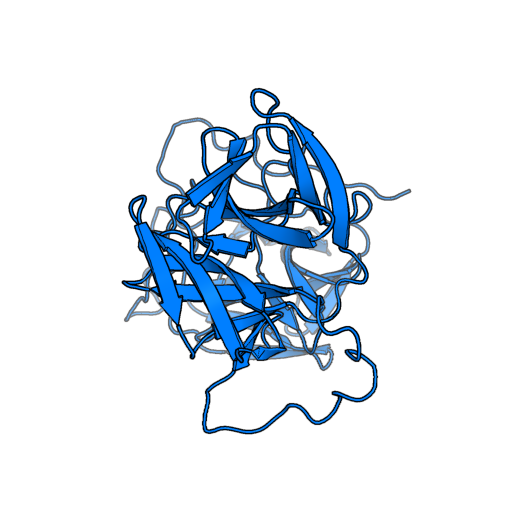00 30.70 288 ASN A C 1
ATOM 2266 O O . ASN A 1 288 ? 20.069 -0.131 -2.990 1.00 30.70 288 ASN A O 1
ATOM 2270 N N . LEU A 1 289 ? 18.540 -1.062 -4.353 1.00 32.00 289 LEU A N 1
ATOM 2271 C CA . LEU A 1 289 ? 18.455 -2.323 -3.622 1.00 32.00 289 LEU A CA 1
ATOM 2272 C C . LEU A 1 289 ? 19.343 -3.334 -4.343 1.00 32.00 289 LEU A C 1
ATOM 2274 O O . LEU A 1 289 ? 19.025 -3.783 -5.442 1.00 32.00 289 LEU A O 1
ATOM 2278 N N . LYS A 1 290 ? 20.499 -3.633 -3.749 1.00 25.20 290 LYS A N 1
ATOM 2279 C CA . LYS A 1 290 ? 21.278 -4.826 -4.081 1.00 25.20 290 LYS A CA 1
ATOM 2280 C C . LYS A 1 290 ? 20.899 -5.897 -3.066 1.00 25.20 290 LYS A C 1
ATOM 2282 O O . LYS A 1 290 ? 20.977 -5.639 -1.868 1.00 25.20 290 LYS A O 1
ATOM 2287 N N . PHE A 1 291 ? 20.456 -7.047 -3.552 1.00 27.59 291 PHE A N 1
ATOM 2288 C CA . PHE A 1 291 ? 20.279 -8.243 -2.739 1.00 27.59 291 PHE A CA 1
ATOM 2289 C C . PHE A 1 291 ? 21.496 -9.132 -3.010 1.00 27.59 291 PHE A C 1
ATOM 2291 O O . PHE A 1 291 ? 21.696 -9.518 -4.162 1.00 27.59 291 PHE A O 1
ATOM 2298 N N . ASP A 1 292 ? 22.324 -9.345 -1.984 1.00 26.47 292 ASP A N 1
ATOM 2299 C CA . ASP A 1 292 ? 23.446 -10.299 -2.007 1.00 26.47 292 ASP A CA 1
ATOM 2300 C 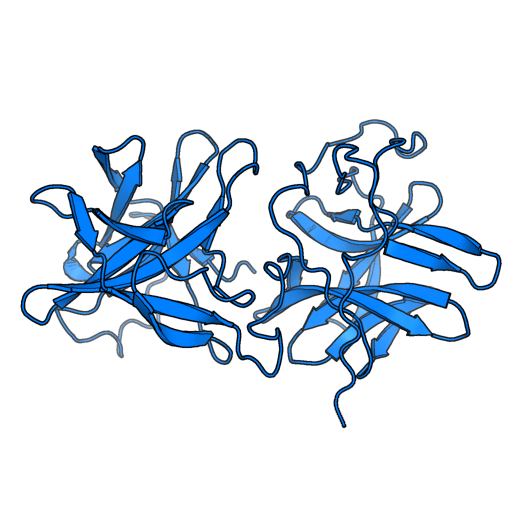C . ASP A 1 292 ? 22.941 -11.751 -1.944 1.00 26.47 292 ASP A C 1
ATOM 2302 O O . ASP A 1 292 ? 21.935 -12.000 -1.233 1.00 26.47 292 ASP A O 1
#

Organism: NCBI:txid197152

Secondary structure (DSSP, 8-state):
--SEEEEBTTB------SS---TT-EEEEEEEETTEEEEEEEETTTTEEEEEETTEEEEES-EEEE---TTEEEEEEETTSPPPTTB-EEEE-TTSS-EEEEEEEEETTEEEEEEE-TTSPEEEEETTEEEEESEEEEEEE-TTTS-TTSS-BPEEEEETTEEEEEEEEEETTEEEEEEEETTEEEEEETTEEEEESSBEEBB-SS-EEEEEE-S-TTPPPTTB-EEEE-TT--EEEEEE-TTS-EEEEEETTEEEEE-TTSBEEEE----EEEEE---S--SS-B--B---

InterPro domains:
  IPR006616 DM9 repeat [PF11901] (23-116)
  IPR006616 DM9 repeat [PF11901] (162-240)
  IPR006616 DM9 repeat [SM00696] (142-205)

Mean predicted aligned error: 13.09 Å

pLDDT: mean 71.38, std 19.28, range [25.2, 96.75]

Solvent-accessible surface area (backbone atoms only — not comparable to full-atom values): 15659 Å² total; per-residue (Å²): 86,64,60,45,46,79,44,44,89,89,54,89,79,76,87,75,59,84,82,72,73,55,92,75,49,60,42,59,27,27,32,80,54,94,70,19,33,39,22,13,22,25,44,66,88,73,60,36,35,28,23,58,55,97,94,38,65,45,76,39,51,58,36,24,36,67,54,86,57,92,54,50,44,80,41,86,43,49,42,82,49,82,78,53,9,18,46,35,72,54,22,28,41,60,70,37,62,43,66,24,28,36,27,36,37,70,58,96,85,38,64,46,34,13,27,23,46,99,72,46,37,32,42,26,32,44,102,88,42,75,46,78,37,55,60,33,33,34,38,23,41,37,57,92,76,35,45,55,86,42,42,28,69,38,76,18,38,47,52,54,88,45,67,23,29,31,21,29,33,77,54,90,75,16,36,29,19,16,32,29,42,96,74,32,30,44,24,64,54,94,78,32,57,42,80,31,76,55,40,28,53,40,31,52,63,62,49,53,40,59,74,48,76,46,93,55,54,82,68,77,65,94,46,49,43,73,53,27,25,41,68,88,63,52,71,22,25,47,30,25,40,93,83,60,26,50,18,14,33,34,56,94,47,36,30,35,29,77,44,78,82,66,42,48,42,83,40,83,39,64,33,20,41,41,26,52,78,90,70,97,65,88,86,80,51,70,57,84,50,80,78,132

Radius of gyration: 19.67 Å; Cα contacts (8 Å, |Δi|>4): 766; chains: 1; bounding box: 50×44×55 Å

Sequence (292 aa):
MDLWFHVKKNGLLMDQPEEITAKNSILVARVSHQGHVLPGYVQVAEKLCYFVYEDEVLVKDEFQLLQNGQHLKWKLHKAGNALPGNAFVAGWSCWQQEFFCYGVVSVNGVPLGGLVRGDNVLSVATKFGIIEAKTFFILLIDSSLVPEDACYAVPAGRVGNSLTYAARAWHENNLLPGHMMDGIAYVIYDDRVVKKTEYQVLCGRPLLRGLTRMEDADIMMPEALQAGHTDKGEPLFLGFDSRQQVTGQVRGGVCYVTTVASFCRVVRCLNYWLYTKTYANQQKLALNLKFD

Nearest PDB structures (foldseek):
  5idb-assembly1_A  TM=7.063E-01  e=3.886E-05  Magallana gigas
  8jea-assembly1_D  TM=7.277E-01  e=8.613E-05  Magallana gigas
  5mh2-assembly2_D  TM=7.392E-01  e=2.704E-04  Magallana gigas
  5mh3-assembly1_B  TM=7.130E-01  e=8.925E-04  Magallana gigas
  7ucn-assembly1_B  TM=2.183E-01  e=3.443E+00  Homo sapiens